Protein AF-A0A831K1M5-F1 (afdb_monomer_lite)

Secondary structure (DSSP, 8-state):
---HHHHHHHH-THHHHHHHHHHHHHHHHHHHHTT-----TTSPP--SSHHHHHHHHHHHHHHHHHHHHHHHHHHHHHHHTT-HHHHHHHHHHHHHHHHHHHHHHHHHHHHHHHHHHHGGG-GGGHHHHHHHHHHHHHHHHHHHHHHHHHHHHHHHH-TTS-HHHHHHHHHHHHHHHHHHHHHHS-HHHHHHHHHHHHHHHHHHHHTSHHHHHHHHT-

Radius of gyration: 20.81 Å; chains: 1; bounding box: 54×46×58 Å

Foldseek 3Di:
DPPPVVVCVVVPVCPLVVLLQVLLVVLLVLLVVLVLQPQVPPADDQDPDPVSNLVSLQVLLCVVVVVVLVVLVVLLVCVVVVVVVVVVVVCLVVQLVVQLVLQLSSLLSVLSVVCVPPCVPDVPCPPVVCVVSVCCNRVVSNVVSNVLSVVLSCQCPPPPHDPVSNSVSVSNSSSSVSNSCSSHDDDSNVVVNVVSVVVSVVCCCPPRSVVVVVVVVD

Structure (mmCIF, N/CA/C/O backbone):
data_AF-A0A831K1M5-F1
#
_entry.id   AF-A0A831K1M5-F1
#
loop_
_atom_site.group_PDB
_atom_site.id
_atom_site.type_symbol
_atom_site.label_atom_id
_atom_site.label_alt_id
_atom_site.label_comp_id
_atom_site.label_asym_id
_atom_site.label_entity_id
_atom_site.label_seq_id
_atom_site.pdbx_PDB_ins_code
_atom_site.Cartn_x
_atom_site.Cartn_y
_atom_site.Cartn_z
_atom_site.occupancy
_atom_site.B_iso_or_equiv
_atom_site.auth_seq_id
_atom_site.auth_comp_id
_atom_site.auth_asym_id
_atom_site.auth_atom_id
_atom_site.pdbx_PDB_model_num
ATOM 1 N N . MET A 1 1 ? -29.062 17.031 -7.871 1.00 46.19 1 MET A N 1
ATOM 2 C CA . MET A 1 1 ? -29.151 15.929 -8.852 1.00 46.19 1 MET A CA 1
ATOM 3 C C . MET A 1 1 ? -27.971 15.001 -8.598 1.00 46.19 1 MET A C 1
ATOM 5 O O . MET A 1 1 ? -26.858 15.313 -9.002 1.00 46.19 1 MET A O 1
ATOM 9 N N . GLU A 1 2 ? -28.165 13.944 -7.808 1.00 45.12 2 GLU A N 1
ATOM 10 C CA . GLU A 1 2 ? -27.115 12.942 -7.585 1.00 45.12 2 GLU A CA 1
ATOM 11 C C . GLU A 1 2 ? -26.792 12.262 -8.919 1.00 45.12 2 GLU A C 1
ATOM 13 O O . GLU A 1 2 ? -27.686 11.753 -9.594 1.00 45.12 2 GLU A O 1
ATOM 18 N N . SER A 1 3 ? -25.528 12.310 -9.349 1.00 67.81 3 SER A N 1
ATOM 19 C CA . SER A 1 3 ? -25.118 11.663 -10.597 1.00 67.81 3 SER A CA 1
ATOM 20 C C . SER A 1 3 ? -25.400 10.162 -10.502 1.00 67.81 3 SER A C 1
ATOM 22 O O . SER A 1 3 ? -25.110 9.569 -9.469 1.00 67.81 3 SER A O 1
ATOM 24 N N . LEU A 1 4 ? -25.868 9.519 -11.573 1.00 54.31 4 LEU A N 1
ATOM 25 C CA . LEU A 1 4 ? -26.075 8.058 -11.634 1.00 54.31 4 LEU A CA 1
ATOM 26 C C . LEU A 1 4 ? -24.857 7.248 -11.134 1.00 54.31 4 LEU A C 1
ATOM 28 O O . LEU A 1 4 ? -24.996 6.147 -10.608 1.00 54.31 4 LEU A O 1
ATOM 32 N N . LEU A 1 5 ? -23.664 7.843 -11.220 1.00 49.84 5 LEU A N 1
ATOM 33 C CA . LEU A 1 5 ? -22.411 7.295 -10.717 1.00 49.84 5 LEU A CA 1
ATOM 34 C C . LEU A 1 5 ? -22.298 7.276 -9.177 1.00 49.84 5 LEU A C 1
ATOM 36 O O . LEU A 1 5 ? -21.641 6.393 -8.642 1.00 49.84 5 LEU A O 1
ATOM 40 N N . SER A 1 6 ? -22.928 8.205 -8.445 1.00 54.78 6 SER A N 1
ATOM 41 C CA . SER A 1 6 ? -22.927 8.197 -6.970 1.00 54.78 6 SER A CA 1
ATOM 42 C C . SER A 1 6 ? -23.856 7.125 -6.409 1.00 54.78 6 SER A C 1
ATOM 44 O O . SER A 1 6 ? -23.457 6.438 -5.476 1.00 54.78 6 SER A O 1
ATOM 46 N N . ARG A 1 7 ? -25.021 6.904 -7.034 1.00 49.31 7 ARG A N 1
ATOM 47 C CA . ARG A 1 7 ? -25.906 5.769 -6.716 1.00 49.31 7 ARG A CA 1
ATOM 48 C C . ARG A 1 7 ? -25.232 4.424 -6.977 1.00 49.31 7 ARG A C 1
ATOM 50 O O . ARG A 1 7 ? -25.291 3.540 -6.130 1.00 49.31 7 ARG A O 1
ATOM 57 N N . ALA A 1 8 ? -24.501 4.294 -8.088 1.00 48.81 8 ALA A N 1
ATOM 58 C CA . ALA A 1 8 ? -23.740 3.081 -8.385 1.00 48.81 8 ALA A CA 1
ATOM 59 C C . ALA A 1 8 ? -22.668 2.768 -7.322 1.00 48.81 8 ALA A C 1
ATOM 61 O O . ALA A 1 8 ? -22.397 1.602 -7.068 1.00 48.81 8 ALA A O 1
ATOM 62 N N . LEU A 1 9 ? -22.084 3.780 -6.674 1.00 50.09 9 LEU A N 1
ATOM 63 C CA . LEU A 1 9 ? -21.062 3.594 -5.638 1.00 50.09 9 LEU A CA 1
ATOM 64 C C . LEU A 1 9 ? -21.632 3.232 -4.254 1.00 50.09 9 LEU A C 1
ATOM 66 O O . LEU A 1 9 ? -20.895 2.692 -3.434 1.00 50.09 9 LEU A O 1
ATOM 70 N N . THR A 1 10 ? -22.910 3.513 -3.982 1.00 55.44 10 THR A N 1
ATOM 71 C CA . THR A 1 10 ? -23.590 3.121 -2.732 1.00 55.44 10 THR A CA 1
ATOM 72 C C . THR A 1 10 ? -24.440 1.858 -2.867 1.00 55.44 10 THR A C 1
ATOM 74 O O . THR A 1 10 ? -24.591 1.143 -1.885 1.00 55.44 10 THR A O 1
ATOM 77 N N . GLU A 1 11 ? -24.953 1.546 -4.061 1.00 55.91 11 GLU A N 1
ATOM 78 C CA . GLU A 1 11 ? -25.786 0.356 -4.317 1.00 55.91 11 GLU A CA 1
ATOM 79 C C . GLU A 1 11 ? -24.999 -0.825 -4.918 1.00 55.91 11 GLU A C 1
ATOM 81 O O . GLU A 1 11 ? -25.509 -1.943 -4.965 1.00 55.91 11 GLU A O 1
ATOM 86 N N . ARG A 1 12 ? -23.747 -0.620 -5.366 1.00 62.88 12 ARG A N 1
ATOM 87 C CA . ARG A 1 12 ? -22.887 -1.686 -5.919 1.00 62.88 12 ARG A CA 1
ATOM 88 C C . ARG A 1 12 ? -21.558 -1.767 -5.158 1.00 62.88 12 ARG A C 1
ATOM 90 O O . ARG A 1 12 ? -20.566 -1.192 -5.614 1.00 62.88 12 ARG A O 1
ATOM 97 N N . PRO A 1 13 ? -21.490 -2.515 -4.039 1.00 64.94 13 PRO A N 1
ATOM 98 C CA . PRO A 1 13 ? -20.275 -2.612 -3.219 1.00 64.94 13 PRO A CA 1
ATOM 99 C C . PRO A 1 13 ? -19.071 -3.182 -3.988 1.00 64.94 13 PRO A C 1
ATOM 101 O O . PRO A 1 13 ? -17.926 -2.939 -3.620 1.00 64.94 13 PRO A O 1
ATOM 104 N N . TYR A 1 14 ? -19.319 -3.890 -5.093 1.00 78.31 14 TYR A N 1
ATOM 105 C CA . TYR A 1 14 ? -18.286 -4.525 -5.908 1.00 78.31 14 TYR A CA 1
ATOM 106 C C . TYR A 1 14 ? -17.642 -3.604 -6.950 1.00 78.31 14 TYR A C 1
ATOM 108 O O . TYR A 1 14 ? -16.510 -3.853 -7.357 1.00 78.31 14 TYR A O 1
ATOM 116 N N . ALA A 1 15 ? -18.315 -2.534 -7.391 1.00 79.94 15 ALA A N 1
ATOM 117 C CA . ALA A 1 15 ? -17.763 -1.651 -8.424 1.00 79.94 15 ALA A CA 1
ATOM 118 C C . ALA A 1 15 ? -16.429 -0.994 -7.998 1.00 79.94 15 ALA A C 1
ATOM 120 O O . ALA A 1 15 ? -15.479 -1.055 -8.779 1.00 79.94 15 ALA A O 1
ATOM 121 N N . PRO A 1 16 ? -16.287 -0.459 -6.766 1.00 82.88 16 PRO A N 1
ATOM 122 C CA . PRO A 1 16 ? -15.001 0.014 -6.252 1.00 82.88 16 PRO A CA 1
ATOM 123 C C . PRO A 1 16 ? -13.892 -1.037 -6.299 1.00 82.88 16 PRO A C 1
ATOM 125 O O . PRO A 1 16 ? -12.758 -0.720 -6.653 1.00 82.88 16 PRO A O 1
ATOM 128 N N . ILE A 1 17 ? -14.221 -2.288 -5.967 1.00 86.06 17 ILE A N 1
ATOM 129 C CA . ILE A 1 17 ? -13.270 -3.401 -5.929 1.00 86.06 17 ILE A CA 1
ATOM 130 C C . ILE A 1 17 ? -12.757 -3.684 -7.342 1.00 86.06 17 ILE A C 1
ATOM 132 O O . ILE A 1 17 ? -11.550 -3.675 -7.565 1.00 86.06 17 ILE A O 1
ATOM 136 N N . PHE A 1 18 ? -13.659 -3.847 -8.314 1.00 87.75 18 PHE A N 1
ATOM 137 C CA . PHE A 1 18 ? -13.273 -4.102 -9.704 1.00 87.75 18 PHE A CA 1
ATOM 138 C C . PHE A 1 18 ? -12.461 -2.957 -10.309 1.00 87.75 18 PHE A C 1
ATOM 140 O O . PHE A 1 18 ? -11.481 -3.212 -11.000 1.00 87.75 18 PHE A O 1
ATOM 147 N N . ILE A 1 19 ? -12.824 -1.705 -10.015 1.00 85.69 19 ILE A N 1
ATOM 148 C CA . ILE A 1 19 ? -12.062 -0.529 -10.458 1.00 85.69 19 ILE A CA 1
ATOM 149 C C . ILE A 1 19 ? -10.646 -0.559 -9.869 1.00 85.69 19 ILE A C 1
ATOM 151 O O . ILE A 1 19 ? -9.672 -0.360 -10.590 1.00 85.69 19 ILE A O 1
ATOM 155 N N . THR A 1 20 ? -10.526 -0.847 -8.574 1.00 90.75 20 THR A N 1
ATOM 156 C CA . THR A 1 20 ? -9.236 -0.919 -7.872 1.00 90.75 20 THR A CA 1
ATOM 157 C C . THR A 1 20 ? -8.349 -2.024 -8.451 1.00 90.75 20 THR A C 1
ATOM 159 O O . THR A 1 20 ? -7.183 -1.774 -8.752 1.00 90.75 20 THR A O 1
ATOM 162 N N . ILE A 1 21 ? -8.908 -3.219 -8.678 1.00 91.38 21 ILE A N 1
ATOM 163 C CA . ILE A 1 21 ? -8.208 -4.352 -9.304 1.00 91.38 21 ILE A CA 1
ATOM 164 C C . ILE A 1 21 ? -7.772 -3.999 -10.727 1.00 91.38 21 ILE A C 1
ATOM 166 O O . ILE A 1 21 ? -6.626 -4.241 -11.094 1.00 91.38 21 ILE A O 1
ATOM 170 N N . PHE A 1 22 ? -8.654 -3.388 -11.519 1.00 89.25 22 PHE A N 1
ATOM 171 C CA . PHE A 1 22 ? -8.339 -2.967 -12.881 1.00 89.25 22 PHE A CA 1
ATOM 172 C C . PHE A 1 22 ? -7.149 -1.997 -12.917 1.00 89.25 22 PHE A C 1
ATOM 174 O O . PHE A 1 22 ? -6.208 -2.213 -13.679 1.00 89.25 22 PHE A O 1
ATOM 181 N N . PHE A 1 23 ? -7.134 -0.977 -12.052 1.00 86.56 23 PHE A N 1
ATOM 182 C CA . PHE A 1 23 ? -5.993 -0.062 -11.944 1.00 86.56 23 PHE A CA 1
ATOM 183 C C . PHE A 1 23 ? -4.715 -0.764 -11.478 1.00 86.56 23 PHE A C 1
ATOM 185 O O . PHE A 1 23 ? -3.653 -0.502 -12.041 1.00 86.56 23 PHE A O 1
ATOM 192 N N . ALA A 1 24 ? -4.804 -1.674 -10.505 1.00 91.56 24 ALA A N 1
ATOM 193 C CA . ALA A 1 24 ? -3.651 -2.442 -10.039 1.00 91.56 24 ALA A CA 1
ATOM 194 C C . ALA A 1 24 ? -3.029 -3.282 -11.166 1.00 91.56 24 ALA A C 1
ATOM 196 O O . ALA A 1 24 ? -1.809 -3.287 -11.323 1.00 91.56 24 ALA A O 1
ATOM 197 N N . ILE A 1 25 ? -3.860 -3.923 -11.997 1.00 91.31 25 ILE A N 1
ATOM 198 C CA . ILE A 1 25 ? -3.412 -4.685 -13.170 1.00 91.31 25 ILE A CA 1
ATOM 199 C C . ILE A 1 25 ? -2.722 -3.767 -14.182 1.00 91.31 25 ILE A C 1
ATOM 201 O O . ILE A 1 25 ? -1.632 -4.092 -14.643 1.00 91.31 25 ILE A O 1
ATOM 205 N N . LEU A 1 26 ? -3.309 -2.609 -14.508 1.00 88.00 26 LEU A N 1
ATOM 206 C CA . LEU A 1 26 ? -2.697 -1.665 -15.452 1.00 88.00 26 LEU A CA 1
ATOM 207 C C . LEU A 1 26 ? -1.326 -1.173 -14.975 1.00 88.00 26 LEU A C 1
ATOM 209 O O . LEU A 1 26 ? -0.380 -1.144 -15.759 1.00 88.00 26 LEU A O 1
ATOM 213 N N . VAL A 1 27 ? -1.211 -0.816 -13.694 1.0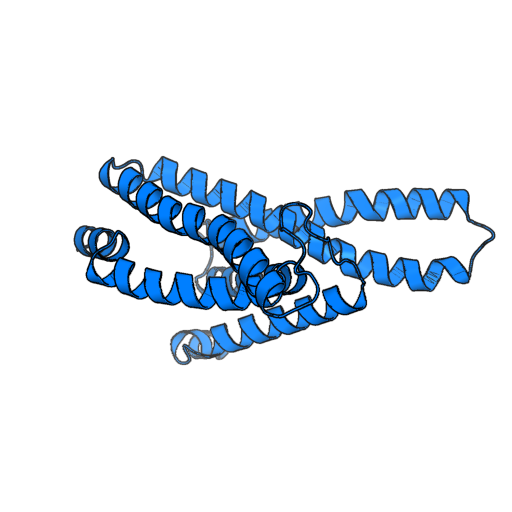0 86.62 27 VAL A N 1
ATOM 214 C CA . VAL A 1 27 ? 0.060 -0.390 -13.088 1.00 86.62 27 VAL A CA 1
ATOM 215 C C . VAL A 1 27 ? 1.075 -1.533 -13.097 1.00 86.62 27 VAL A C 1
ATOM 217 O O . VAL A 1 27 ? 2.231 -1.312 -13.445 1.00 86.62 27 VAL A O 1
ATOM 220 N N . SER A 1 28 ? 0.647 -2.756 -12.774 1.00 87.12 28 SER A N 1
ATOM 221 C CA . SER A 1 28 ? 1.516 -3.936 -12.778 1.00 87.12 28 SER A CA 1
ATOM 222 C C . SER A 1 28 ? 2.043 -4.264 -14.178 1.00 87.12 28 SER A C 1
ATOM 224 O O . SER A 1 28 ? 3.243 -4.476 -14.343 1.00 87.12 28 SER A O 1
ATOM 226 N N . ILE A 1 29 ? 1.187 -4.210 -15.204 1.00 87.25 29 ILE A N 1
ATOM 227 C CA . ILE A 1 29 ? 1.591 -4.388 -16.607 1.00 87.25 29 ILE A CA 1
ATOM 228 C C . ILE A 1 29 ? 2.582 -3.297 -17.022 1.00 87.25 29 ILE A C 1
ATOM 230 O O . ILE A 1 29 ? 3.609 -3.601 -17.625 1.00 87.25 29 ILE A O 1
ATOM 234 N N . ALA A 1 30 ? 2.303 -2.034 -16.686 1.00 83.62 30 ALA A N 1
ATOM 235 C CA . ALA A 1 30 ? 3.194 -0.924 -17.009 1.00 83.62 30 ALA A CA 1
ATOM 236 C C . ALA A 1 30 ? 4.578 -1.100 -16.361 1.00 83.62 30 ALA A C 1
ATOM 238 O O . ALA A 1 30 ? 5.583 -0.950 -17.053 1.00 83.62 30 ALA A O 1
ATOM 239 N N . GLY A 1 31 ? 4.623 -1.490 -15.081 1.00 81.69 31 GLY A N 1
ATOM 240 C CA . GLY A 1 31 ? 5.865 -1.762 -14.352 1.00 81.69 31 GLY A CA 1
ATOM 241 C C . GLY A 1 31 ? 6.644 -2.967 -14.888 1.00 81.69 31 GLY A C 1
ATOM 242 O O . GLY A 1 31 ? 7.872 -2.938 -14.939 1.00 81.69 31 GLY A O 1
ATOM 243 N N . ALA A 1 32 ? 5.948 -4.013 -15.341 1.00 80.75 32 ALA A N 1
ATOM 244 C CA . ALA A 1 32 ? 6.585 -5.170 -15.967 1.00 80.75 32 ALA A CA 1
ATOM 245 C C . ALA A 1 32 ? 7.240 -4.809 -17.314 1.00 80.75 32 ALA A C 1
ATOM 247 O O . ALA A 1 32 ? 8.346 -5.263 -17.602 1.00 80.75 32 ALA A O 1
ATOM 248 N N . ILE A 1 33 ? 6.584 -3.969 -18.126 1.00 80.88 33 ILE A N 1
ATOM 249 C CA . ILE A 1 33 ? 7.088 -3.542 -19.445 1.00 80.88 33 ILE A CA 1
ATOM 250 C C . ILE A 1 33 ? 8.268 -2.575 -19.317 1.00 80.88 33 ILE A C 1
ATOM 252 O O . ILE A 1 33 ? 9.175 -2.600 -20.148 1.00 80.88 33 ILE A O 1
ATOM 256 N N . SER A 1 34 ? 8.277 -1.708 -18.305 1.00 72.81 34 SER A N 1
ATOM 257 C CA . SER A 1 34 ? 9.358 -0.737 -18.119 1.00 72.81 34 SER A CA 1
ATOM 258 C C . SER A 1 34 ? 10.654 -1.354 -17.604 1.00 72.81 34 SER A C 1
ATOM 260 O O . SER A 1 34 ? 11.641 -0.638 -17.501 1.00 72.81 34 SER A O 1
ATOM 262 N N . HIS A 1 35 ? 10.689 -2.646 -17.250 1.00 65.56 35 HIS A N 1
ATOM 263 C CA . HIS A 1 35 ? 11.842 -3.281 -16.593 1.00 65.56 35 HIS A CA 1
ATOM 264 C C . HIS A 1 35 ? 12.351 -2.516 -15.355 1.00 65.56 35 HIS A C 1
ATOM 266 O O . HIS A 1 35 ? 13.433 -2.804 -14.842 1.00 65.56 35 HIS A O 1
ATOM 272 N N . THR A 1 36 ? 11.554 -1.584 -14.825 1.00 62.81 36 THR A N 1
ATOM 273 C CA . THR A 1 36 ? 11.765 -0.907 -13.548 1.00 62.81 36 THR A CA 1
ATOM 274 C C . THR A 1 36 ? 11.326 -1.867 -12.453 1.00 62.81 36 THR A C 1
ATOM 276 O O . THR A 1 36 ? 10.406 -1.583 -11.693 1.00 62.81 36 THR A O 1
ATOM 279 N N . LEU A 1 37 ? 11.921 -3.057 -12.432 1.00 57.62 37 LEU A N 1
ATOM 280 C CA . LEU A 1 37 ? 11.819 -3.986 -11.325 1.00 57.62 37 LEU A CA 1
ATOM 281 C C . LEU A 1 37 ? 12.889 -3.530 -10.339 1.00 57.62 37 LEU A C 1
ATOM 283 O O . LEU A 1 37 ? 14.062 -3.866 -10.531 1.00 57.62 37 LEU A O 1
ATOM 287 N N . PRO A 1 38 ? 12.556 -2.741 -9.302 1.00 53.56 38 PRO A N 1
ATOM 288 C CA . PRO A 1 38 ? 13.452 -2.658 -8.179 1.00 53.56 38 PRO A CA 1
ATOM 289 C C . PRO A 1 38 ? 13.499 -4.088 -7.656 1.00 53.56 38 PRO A C 1
ATOM 291 O O . PRO A 1 38 ? 12.526 -4.596 -7.102 1.00 53.56 38 PRO A O 1
ATOM 294 N N . GLN A 1 39 ? 14.621 -4.773 -7.865 1.00 54.72 39 GLN A N 1
ATOM 295 C CA . GLN A 1 39 ? 14.946 -5.868 -6.975 1.00 54.72 39 GLN A CA 1
ATOM 296 C C . GLN A 1 39 ? 15.048 -5.208 -5.611 1.00 54.72 39 GLN A C 1
ATOM 298 O O . GLN A 1 39 ? 16.030 -4.527 -5.313 1.00 54.72 39 GLN A O 1
ATOM 303 N N . ALA A 1 40 ? 13.963 -5.274 -4.842 1.00 58.03 40 ALA A N 1
ATOM 304 C CA . ALA A 1 40 ? 13.940 -4.720 -3.512 1.00 58.03 40 ALA A CA 1
ATOM 305 C C . ALA A 1 40 ? 14.994 -5.500 -2.734 1.00 58.03 40 ALA A C 1
ATOM 307 O O . ALA A 1 40 ? 14.766 -6.636 -2.335 1.00 58.03 40 ALA A O 1
ATOM 308 N N . GLN A 1 41 ? 16.163 -4.879 -2.553 1.00 62.22 41 GLN A N 1
ATOM 309 C CA . GLN A 1 41 ? 17.332 -5.461 -1.883 1.00 62.22 41 GLN A CA 1
ATOM 310 C C . GLN A 1 41 ? 17.024 -5.902 -0.444 1.00 62.22 41 GLN A C 1
ATOM 312 O O . GLN A 1 41 ? 17.820 -6.587 0.185 1.00 62.22 41 GLN A O 1
ATOM 317 N N . VAL A 1 42 ? 15.866 -5.488 0.075 1.00 69.88 42 VAL A N 1
ATOM 318 C CA . VAL A 1 42 ? 15.314 -5.880 1.369 1.00 69.88 42 VAL A CA 1
ATOM 319 C C . VAL A 1 42 ? 14.814 -7.332 1.367 1.00 69.88 42 VAL A C 1
ATOM 321 O O . VAL A 1 42 ? 14.804 -7.962 2.422 1.00 69.88 42 VAL A O 1
ATOM 324 N N . PHE A 1 43 ? 14.410 -7.880 0.217 1.00 81.25 43 PHE A N 1
ATOM 325 C CA . PHE A 1 43 ? 13.930 -9.255 0.113 1.00 81.25 43 PHE A CA 1
ATOM 326 C C . PHE A 1 43 ? 15.057 -10.216 -0.241 1.00 81.25 43 PHE A C 1
ATOM 328 O O . PHE A 1 43 ? 15.871 -9.969 -1.131 1.00 81.25 43 PHE A O 1
ATOM 335 N N . THR A 1 44 ? 15.052 -11.362 0.432 1.00 84.56 44 THR A N 1
ATOM 336 C CA . THR A 1 44 ? 15.894 -12.493 0.056 1.00 84.56 44 THR A CA 1
ATOM 337 C C . THR A 1 44 ? 15.442 -12.984 -1.323 1.00 84.56 44 THR A C 1
ATOM 339 O O . THR A 1 44 ? 14.248 -13.261 -1.484 1.00 84.56 44 THR A O 1
ATOM 342 N N . PRO A 1 45 ? 16.344 -13.094 -2.317 1.00 84.44 45 PRO A N 1
ATOM 343 C CA . PRO A 1 45 ? 15.988 -13.594 -3.639 1.00 84.44 45 PRO A CA 1
ATOM 344 C C . PRO A 1 45 ? 15.386 -15.001 -3.564 1.00 84.44 45 PRO A C 1
ATOM 346 O O . PRO A 1 45 ? 15.933 -15.886 -2.904 1.00 84.44 45 PRO A O 1
ATOM 349 N N . GLU A 1 46 ? 14.270 -15.222 -4.259 1.00 85.44 46 GLU A N 1
ATOM 350 C CA . GLU A 1 46 ? 13.678 -16.553 -4.411 1.00 85.44 46 GLU A CA 1
ATOM 351 C C . GLU A 1 46 ? 14.533 -17.344 -5.418 1.00 85.44 46 GLU A C 1
ATOM 353 O O . GLU A 1 46 ? 14.454 -17.117 -6.622 1.00 85.44 46 GLU A O 1
ATOM 358 N N . GLY A 1 47 ? 15.422 -18.205 -4.909 1.00 78.25 47 GLY A N 1
ATOM 359 C CA . GLY A 1 47 ? 16.365 -18.989 -5.717 1.00 78.25 47 GLY A CA 1
ATOM 360 C C . GLY A 1 47 ? 15.715 -20.095 -6.560 1.00 78.25 47 GLY A C 1
ATOM 361 O O . GLY A 1 47 ? 14.494 -20.200 -6.671 1.00 78.25 47 GLY A O 1
ATOM 362 N N . GLU A 1 48 ? 16.534 -20.961 -7.156 1.00 76.62 48 GLU A N 1
ATOM 363 C CA . GLU A 1 48 ? 16.038 -22.115 -7.913 1.00 76.62 48 GLU A CA 1
ATOM 364 C C . GLU A 1 48 ? 15.676 -23.288 -6.986 1.00 76.62 48 GLU A C 1
ATOM 366 O O . GLU A 1 48 ? 16.429 -23.648 -6.081 1.00 76.62 48 GLU A O 1
ATOM 371 N N . GLY A 1 49 ? 14.513 -23.900 -7.227 1.00 84.81 49 GLY A N 1
ATOM 372 C CA . GLY A 1 49 ? 14.008 -25.051 -6.474 1.00 84.81 49 GLY A CA 1
ATOM 373 C C . GLY A 1 49 ? 12.930 -24.696 -5.444 1.00 84.81 49 GLY A C 1
ATOM 374 O O . GLY A 1 49 ? 13.030 -23.716 -4.711 1.00 84.81 49 GLY A O 1
ATOM 375 N N . VAL A 1 50 ? 11.892 -25.536 -5.362 1.00 83.81 50 VAL A N 1
ATOM 376 C CA . VAL A 1 50 ? 10.678 -25.276 -4.561 1.00 83.81 50 VAL A CA 1
ATOM 377 C C . VAL A 1 50 ? 10.986 -25.041 -3.078 1.00 83.81 50 VAL A C 1
ATOM 379 O O . VAL A 1 50 ? 10.403 -24.156 -2.458 1.00 83.81 50 VAL A O 1
ATOM 382 N N . SER A 1 51 ? 11.921 -25.799 -2.498 1.00 84.81 51 SER A N 1
ATOM 383 C CA . SER A 1 51 ? 12.292 -25.660 -1.083 1.00 84.81 51 SER A CA 1
ATOM 384 C C . SER A 1 51 ? 13.001 -24.335 -0.787 1.00 84.81 51 SER A C 1
ATOM 386 O O . SER A 1 51 ? 12.672 -23.674 0.197 1.00 84.81 51 SER A O 1
ATOM 388 N N . ALA A 1 52 ? 13.935 -23.924 -1.648 1.00 85.50 52 ALA A N 1
ATOM 389 C CA . ALA A 1 52 ? 14.645 -22.654 -1.521 1.00 85.50 52 ALA A CA 1
ATOM 390 C C . ALA A 1 52 ? 13.691 -21.463 -1.698 1.00 85.50 52 ALA A C 1
ATOM 392 O O . ALA A 1 52 ? 13.742 -20.504 -0.927 1.00 85.50 52 ALA A O 1
ATOM 393 N N . GLN A 1 53 ? 12.768 -21.564 -2.658 1.00 86.62 53 GLN A N 1
ATOM 394 C CA . GLN A 1 53 ? 11.740 -20.557 -2.919 1.00 86.62 53 GLN A CA 1
ATOM 395 C C . GLN A 1 53 ? 10.765 -20.395 -1.752 1.00 86.62 53 GLN A C 1
ATOM 397 O O . GLN A 1 53 ? 10.519 -19.276 -1.310 1.00 86.62 53 GLN A O 1
ATOM 402 N N . ALA A 1 54 ? 10.253 -21.502 -1.208 1.00 86.56 54 ALA A N 1
ATOM 403 C CA . ALA A 1 54 ? 9.338 -21.466 -0.071 1.00 86.56 54 ALA A CA 1
ATOM 404 C C . ALA A 1 54 ? 10.010 -20.892 1.187 1.00 86.56 54 ALA A C 1
ATOM 406 O O . ALA A 1 54 ? 9.386 -20.131 1.926 1.00 86.56 54 ALA A O 1
ATOM 407 N N . HIS A 1 55 ? 11.286 -21.216 1.423 1.00 89.50 55 HIS A N 1
ATOM 408 C CA . HIS A 1 55 ? 12.033 -20.685 2.562 1.00 89.50 55 HIS A CA 1
ATOM 409 C C . HIS A 1 55 ? 12.279 -19.175 2.440 1.00 89.50 55 HIS A C 1
ATOM 411 O O . HIS A 1 55 ? 11.970 -18.428 3.370 1.00 89.50 55 HIS A O 1
ATOM 417 N N . ALA A 1 56 ? 12.777 -18.711 1.287 1.00 90.50 56 ALA A N 1
ATOM 418 C CA . ALA A 1 56 ? 12.976 -17.285 1.027 1.00 90.50 56 ALA A CA 1
ATOM 419 C C . ALA A 1 56 ? 11.646 -16.513 1.088 1.00 90.50 56 ALA A C 1
ATOM 421 O O . ALA A 1 56 ? 11.555 -15.485 1.761 1.00 90.50 56 ALA A O 1
ATOM 422 N N . GLY A 1 57 ? 10.595 -17.061 0.470 1.00 90.69 57 GLY A N 1
ATOM 423 C CA . GLY A 1 57 ? 9.249 -16.496 0.499 1.00 90.69 57 GLY A CA 1
ATOM 424 C C . GLY A 1 57 ? 8.692 -16.367 1.917 1.00 90.69 57 GLY A C 1
ATOM 425 O O . GLY A 1 57 ? 8.110 -15.337 2.251 1.00 90.69 57 GLY A O 1
ATOM 426 N N . LEU A 1 58 ? 8.916 -17.364 2.781 1.00 93.81 58 LEU A N 1
ATOM 427 C CA . LEU A 1 58 ? 8.489 -17.315 4.181 1.00 93.81 58 LEU A CA 1
ATOM 428 C C . LEU A 1 58 ? 9.203 -16.205 4.955 1.00 93.81 58 LEU A C 1
ATOM 430 O O . LEU A 1 58 ? 8.543 -15.430 5.644 1.00 93.81 58 LEU A O 1
ATOM 434 N N . LEU A 1 59 ? 10.529 -16.101 4.839 1.00 92.12 59 LEU A N 1
ATOM 435 C CA . LEU A 1 59 ? 11.295 -15.057 5.528 1.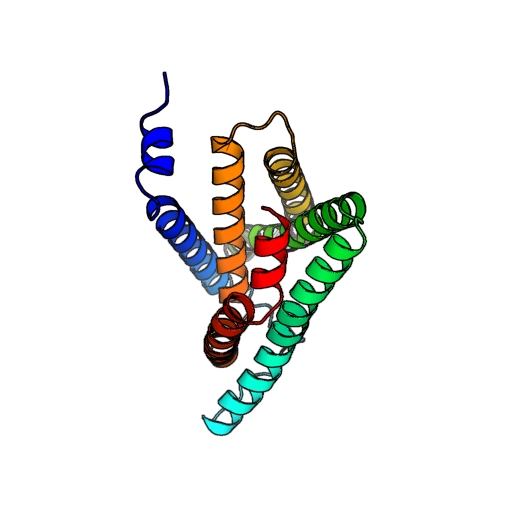00 92.12 59 LEU A CA 1
ATOM 436 C C . LEU A 1 59 ? 10.850 -13.657 5.090 1.00 92.12 59 LEU A C 1
ATOM 438 O O . LEU A 1 59 ? 10.572 -12.805 5.935 1.00 92.12 59 LEU A O 1
ATOM 442 N N . ASN A 1 60 ? 10.699 -13.445 3.782 1.00 93.00 60 ASN A N 1
ATOM 443 C CA . ASN A 1 60 ? 10.204 -12.188 3.224 1.00 93.00 60 ASN A CA 1
ATOM 444 C C . ASN A 1 60 ? 8.780 -11.872 3.703 1.00 93.00 60 ASN A C 1
ATOM 446 O O . ASN A 1 60 ? 8.483 -10.736 4.075 1.00 93.00 60 ASN A O 1
ATOM 450 N N . ALA A 1 61 ? 7.900 -12.876 3.740 1.00 94.00 61 ALA A N 1
ATOM 451 C CA . ALA A 1 61 ? 6.532 -12.706 4.210 1.00 94.00 61 ALA A CA 1
ATOM 452 C C . ALA A 1 61 ? 6.482 -12.312 5.690 1.00 94.00 61 ALA A C 1
ATOM 454 O O . ALA A 1 61 ? 5.725 -11.417 6.058 1.00 94.00 61 ALA A O 1
ATOM 455 N N . LEU A 1 62 ? 7.316 -12.916 6.540 1.00 93.88 62 LEU A N 1
ATOM 456 C CA . LEU A 1 62 ? 7.385 -12.572 7.962 1.00 93.88 62 LEU A CA 1
ATOM 457 C C . LEU A 1 62 ? 7.840 -11.125 8.190 1.00 93.88 62 LEU A C 1
ATOM 459 O O . LEU A 1 62 ? 7.281 -10.454 9.060 1.00 93.88 62 LEU A O 1
ATOM 463 N N . ILE A 1 63 ? 8.779 -10.619 7.379 1.00 91.81 63 ILE A N 1
ATOM 464 C CA . ILE A 1 63 ? 9.217 -9.210 7.418 1.00 91.81 63 ILE A CA 1
ATOM 465 C C . ILE A 1 63 ? 8.043 -8.253 7.162 1.00 91.81 63 ILE A C 1
ATOM 467 O O . ILE A 1 63 ? 8.017 -7.162 7.724 1.00 91.81 63 ILE A O 1
ATOM 471 N N . LEU A 1 64 ? 7.055 -8.650 6.358 1.00 91.56 64 LEU A N 1
ATOM 472 C CA . LEU A 1 64 ? 5.878 -7.829 6.055 1.00 91.56 64 LEU A CA 1
ATOM 473 C C . LEU A 1 64 ? 4.748 -8.024 7.074 1.00 91.56 64 LEU A C 1
ATOM 475 O O . LEU A 1 64 ? 4.145 -7.057 7.540 1.00 91.56 64 LEU A O 1
ATOM 479 N N . VAL A 1 65 ? 4.463 -9.274 7.438 1.00 94.81 65 VAL A N 1
ATOM 480 C CA . VAL A 1 65 ? 3.305 -9.635 8.266 1.00 94.81 65 VAL A CA 1
ATOM 481 C C . VAL A 1 65 ? 3.515 -9.263 9.730 1.00 94.81 65 VAL A C 1
ATOM 483 O O . VAL A 1 65 ? 2.589 -8.747 10.352 1.00 94.81 65 VAL A O 1
ATOM 486 N N . ILE A 1 66 ? 4.710 -9.476 10.296 1.00 94.44 66 ILE A N 1
ATOM 487 C CA . ILE A 1 66 ? 4.961 -9.195 11.720 1.00 94.44 66 ILE A CA 1
ATOM 488 C C . ILE A 1 66 ? 4.765 -7.700 12.033 1.00 94.44 66 ILE A C 1
ATOM 490 O O . ILE A 1 66 ? 4.014 -7.398 12.966 1.00 94.44 66 ILE A O 1
ATOM 494 N N . PRO A 1 67 ? 5.345 -6.745 11.275 1.00 93.12 67 PRO A N 1
ATOM 495 C CA . PRO A 1 67 ? 5.089 -5.326 11.503 1.00 93.12 67 PRO A CA 1
ATOM 496 C C . PRO A 1 67 ? 3.637 -4.926 11.245 1.00 93.12 67 PRO A C 1
ATOM 498 O O . PRO A 1 67 ? 3.119 -4.081 11.970 1.00 93.12 67 PRO A O 1
ATOM 501 N N . ALA A 1 68 ? 2.959 -5.529 10.261 1.00 91.44 68 ALA A N 1
ATOM 502 C CA . ALA A 1 68 ? 1.546 -5.252 9.999 1.00 91.44 68 ALA A CA 1
ATOM 503 C C . ALA A 1 68 ? 0.657 -5.684 11.180 1.00 91.44 68 ALA A C 1
ATOM 505 O O . ALA A 1 68 ? -0.131 -4.887 11.698 1.00 91.44 68 ALA A O 1
ATOM 506 N N . ALA A 1 69 ? 0.847 -6.913 11.668 1.00 92.81 69 ALA A N 1
ATOM 507 C CA . ALA A 1 69 ? 0.158 -7.436 12.843 1.00 92.81 69 ALA A CA 1
ATOM 508 C C . ALA A 1 69 ? 0.481 -6.601 14.092 1.00 92.81 69 ALA A C 1
ATOM 510 O O . ALA A 1 69 ? -0.431 -6.160 14.790 1.00 92.81 69 ALA A O 1
ATOM 511 N N . GLY A 1 70 ? 1.760 -6.303 14.342 1.00 94.38 70 GLY A N 1
ATOM 512 C CA . GLY A 1 70 ? 2.200 -5.440 15.444 1.00 94.38 70 GLY A CA 1
ATOM 513 C C . GLY A 1 70 ? 1.630 -4.020 15.362 1.00 94.38 70 GLY A C 1
ATOM 514 O O . GLY A 1 70 ? 1.218 -3.455 16.375 1.00 94.38 70 GLY A O 1
ATOM 515 N N . GLY A 1 71 ? 1.521 -3.465 14.154 1.00 92.94 71 GLY A N 1
ATOM 516 C CA . GLY A 1 71 ? 0.932 -2.154 13.890 1.00 92.94 71 GLY A CA 1
ATOM 517 C C . GLY A 1 71 ? -0.512 -2.052 14.374 1.00 92.94 71 GLY A C 1
ATOM 518 O O . GLY A 1 71 ? -0.880 -1.052 14.989 1.00 92.94 71 GLY A O 1
ATOM 519 N N . SER A 1 72 ? -1.315 -3.102 14.197 1.00 92.06 72 SER A N 1
ATOM 520 C CA . SER A 1 72 ? -2.695 -3.120 14.701 1.00 92.06 72 SER A CA 1
ATOM 521 C C . SER A 1 72 ? -2.771 -3.053 16.238 1.00 92.06 72 SER A C 1
ATOM 523 O O . SER A 1 72 ? -3.626 -2.353 16.786 1.00 92.06 72 SER A O 1
ATOM 525 N N . PHE A 1 73 ? -1.830 -3.686 16.949 1.00 93.75 73 PHE A N 1
ATOM 526 C CA . PHE A 1 73 ? -1.723 -3.583 18.407 1.00 93.75 73 PHE A CA 1
ATOM 527 C C . PHE A 1 73 ? -1.251 -2.196 18.851 1.00 93.75 73 PHE A C 1
ATOM 529 O O . PHE A 1 73 ? -1.746 -1.679 19.852 1.00 93.75 73 PHE A O 1
ATOM 536 N N . ILE A 1 74 ? -0.345 -1.557 18.102 1.00 93.81 74 ILE A N 1
ATOM 537 C CA . ILE A 1 74 ? 0.060 -0.162 18.348 1.00 93.81 74 ILE A CA 1
ATOM 538 C C . ILE A 1 74 ? -1.145 0.774 18.189 1.00 93.81 74 ILE A C 1
ATOM 540 O O . ILE A 1 74 ? -1.364 1.641 19.038 1.00 93.81 74 ILE A O 1
ATOM 544 N N . ILE A 1 75 ? -1.958 0.579 17.146 1.00 93.81 75 ILE A N 1
ATOM 545 C CA . ILE A 1 75 ? -3.198 1.339 16.933 1.00 93.81 75 ILE A CA 1
ATOM 546 C C . ILE A 1 75 ? -4.136 1.161 18.131 1.00 93.81 75 ILE A C 1
ATOM 548 O O . ILE A 1 75 ? -4.556 2.154 18.729 1.00 93.81 75 ILE A O 1
ATOM 552 N N . LEU A 1 76 ? -4.409 -0.084 18.535 1.00 93.19 76 LEU A N 1
ATOM 553 C CA . LEU A 1 76 ? -5.235 -0.386 19.706 1.00 93.19 76 LEU A CA 1
ATOM 554 C C . LEU A 1 76 ? -4.690 0.282 20.979 1.00 93.19 76 LEU A C 1
ATOM 556 O O . LEU A 1 76 ? -5.445 0.883 21.743 1.00 93.19 76 LEU A O 1
ATOM 560 N N . TYR A 1 77 ? -3.378 0.214 21.206 1.00 94.12 77 TYR A N 1
ATOM 561 C CA . TYR A 1 77 ? -2.729 0.841 22.355 1.00 94.12 77 TYR A CA 1
ATOM 562 C C . TYR A 1 77 ? -2.942 2.362 22.379 1.00 94.12 77 TYR A C 1
ATOM 564 O O . TYR A 1 77 ? -3.294 2.922 23.420 1.00 94.12 77 TYR A O 1
ATOM 572 N N . LEU A 1 78 ? -2.780 3.039 21.239 1.00 94.38 78 LEU A N 1
ATOM 573 C CA . LEU A 1 78 ? -2.995 4.485 21.133 1.00 94.38 78 LEU A CA 1
ATOM 574 C C . LEU A 1 78 ? -4.459 4.877 21.362 1.00 94.38 78 LEU A C 1
ATOM 576 O O . LEU A 1 78 ? -4.713 5.885 22.030 1.00 94.38 78 LEU A O 1
ATOM 580 N N . ILE A 1 79 ? -5.405 4.073 20.866 1.00 93.50 79 ILE A N 1
ATOM 581 C CA . ILE A 1 79 ? -6.844 4.254 21.113 1.00 93.50 79 ILE A CA 1
ATOM 582 C C . ILE A 1 79 ? -7.140 4.113 22.609 1.00 93.50 79 ILE A C 1
ATOM 584 O O . ILE A 1 79 ? -7.717 5.025 23.199 1.00 93.50 79 ILE A O 1
ATOM 588 N N . ARG A 1 80 ? -6.653 3.046 23.257 1.00 92.69 80 ARG A N 1
ATOM 589 C CA . ARG A 1 80 ? -6.813 2.819 24.708 1.00 92.69 80 ARG A CA 1
ATOM 590 C C . ARG A 1 80 ? -6.232 3.952 25.559 1.00 92.69 80 ARG A C 1
ATOM 592 O O . ARG A 1 80 ? -6.725 4.224 26.647 1.00 92.69 80 ARG A O 1
ATOM 599 N N . LYS A 1 81 ? -5.181 4.627 25.084 1.00 94.00 81 LYS A N 1
ATOM 600 C CA . LYS A 1 81 ? -4.583 5.796 25.755 1.00 94.00 81 LYS A CA 1
ATOM 601 C C . LYS A 1 81 ? -5.268 7.126 25.413 1.00 94.00 81 LYS A C 1
ATOM 603 O O . LYS A 1 81 ? -4.776 8.169 25.844 1.00 94.00 81 LYS A O 1
ATOM 608 N N . GLY A 1 82 ? -6.345 7.121 24.626 1.00 91.69 82 GLY A N 1
ATOM 609 C CA . GLY A 1 82 ? -7.058 8.330 24.201 1.00 91.69 82 GLY A CA 1
ATOM 610 C C . GLY A 1 82 ? -6.235 9.247 23.289 1.00 91.69 82 GLY A C 1
ATOM 611 O O . GLY A 1 82 ? -6.560 10.419 23.116 1.00 91.69 82 GLY A O 1
ATOM 612 N N . ARG A 1 83 ? -5.144 8.750 22.691 1.00 94.12 83 ARG A N 1
ATOM 613 C CA . ARG A 1 83 ? -4.201 9.540 21.879 1.00 94.12 83 ARG A CA 1
ATOM 614 C C . ARG A 1 83 ? -4.665 9.647 20.419 1.00 94.12 83 ARG A C 1
ATOM 616 O O . ARG A 1 83 ? -3.865 9.497 19.498 1.00 94.12 83 ARG A O 1
ATOM 623 N N . LEU A 1 84 ? -5.949 9.940 20.194 1.00 91.25 84 LEU A N 1
ATOM 624 C CA . LEU A 1 84 ? -6.561 9.960 18.856 1.00 91.25 84 LEU A CA 1
ATOM 625 C C . LEU A 1 84 ? -5.925 11.000 17.922 1.00 91.25 84 LEU A C 1
ATOM 627 O O . LEU A 1 84 ? -5.709 10.720 16.746 1.00 91.25 84 LEU A O 1
ATOM 631 N N . ASN A 1 85 ? -5.542 12.167 18.449 1.00 92.75 85 ASN A N 1
ATOM 632 C CA . ASN A 1 85 ? -4.861 13.201 17.661 1.00 92.75 85 ASN A CA 1
ATOM 633 C C . ASN A 1 85 ? -3.484 12.739 17.163 1.00 92.75 85 ASN A C 1
ATOM 635 O O . ASN A 1 85 ? -3.106 13.028 16.028 1.00 92.75 85 ASN A O 1
ATOM 639 N N . LEU A 1 86 ? -2.748 11.998 17.997 1.00 93.50 86 LEU A N 1
ATOM 640 C CA . LEU A 1 86 ? -1.458 11.424 17.622 1.00 93.50 86 LEU A CA 1
ATOM 641 C C . LEU A 1 86 ? -1.651 10.327 16.574 1.00 93.50 86 LEU A C 1
ATOM 643 O O . LEU A 1 86 ? -0.951 10.339 15.568 1.00 93.50 86 LEU A O 1
ATOM 647 N N . LEU A 1 87 ? -2.630 9.436 16.767 1.00 92.50 87 LEU A N 1
ATOM 648 C CA . LEU A 1 87 ? -2.973 8.398 15.792 1.00 92.50 87 LEU A CA 1
ATOM 649 C C . LEU A 1 87 ? -3.324 9.005 14.427 1.00 92.50 87 LEU A C 1
ATOM 651 O O . LEU A 1 87 ? -2.791 8.578 13.407 1.00 92.50 87 LEU A O 1
ATOM 655 N N . LEU A 1 88 ? -4.170 10.037 14.407 1.00 91.56 88 LEU A N 1
ATOM 656 C CA . LEU A 1 88 ? -4.561 10.726 13.180 1.00 91.56 88 LEU A CA 1
ATOM 657 C C . LEU A 1 88 ? -3.371 11.430 12.512 1.00 91.56 88 LEU A C 1
ATOM 659 O O . LEU A 1 88 ? -3.253 11.388 11.289 1.00 91.56 88 LEU A O 1
ATOM 663 N N . SER A 1 89 ? -2.495 12.072 13.290 1.00 92.94 89 SER A N 1
ATOM 664 C CA . SER A 1 89 ? -1.286 12.723 12.768 1.00 92.94 89 SER A CA 1
ATOM 665 C C . SER A 1 89 ? -0.320 11.707 12.154 1.00 92.94 89 SER A C 1
ATOM 667 O O . SER A 1 89 ? 0.108 11.881 11.014 1.00 92.94 89 SER A O 1
ATOM 669 N N . LEU A 1 90 ? -0.055 10.600 12.860 1.00 93.19 90 LEU A N 1
ATOM 670 C CA . LEU A 1 90 ? 0.761 9.497 12.352 1.00 93.19 90 LEU A CA 1
ATOM 671 C C . LEU A 1 90 ? 0.167 8.910 11.076 1.00 93.19 90 LEU A C 1
ATOM 673 O O . LEU A 1 90 ? 0.887 8.735 10.101 1.00 93.19 90 LEU A O 1
ATOM 677 N N . TYR A 1 91 ? -1.142 8.656 11.053 1.00 91.25 91 TYR A N 1
ATOM 678 C CA . TYR A 1 91 ? -1.809 8.118 9.874 1.00 91.25 91 TYR A CA 1
ATOM 679 C C . TYR A 1 91 ? -1.676 9.058 8.672 1.00 91.25 91 TYR A C 1
ATOM 681 O O . TYR A 1 91 ? -1.292 8.611 7.599 1.00 91.25 91 TYR A O 1
ATOM 689 N N . LYS A 1 92 ? -1.906 10.368 8.846 1.00 91.19 92 LYS A N 1
ATOM 690 C CA . LYS A 1 92 ? -1.725 11.373 7.782 1.00 91.19 92 LYS A CA 1
ATOM 691 C C . LYS A 1 92 ? -0.290 11.420 7.267 1.00 91.19 92 LYS A C 1
ATOM 693 O O . LYS A 1 92 ? -0.084 11.460 6.057 1.00 91.19 92 LYS A O 1
ATOM 698 N N . PHE A 1 93 ? 0.681 11.423 8.178 1.00 92.19 93 PHE A N 1
ATOM 699 C CA . PHE A 1 93 ? 2.098 11.473 7.837 1.00 92.19 93 PHE A CA 1
ATOM 700 C C . PHE A 1 93 ? 2.544 10.216 7.087 1.00 92.19 93 PHE A C 1
ATOM 702 O O . PHE A 1 93 ? 3.091 10.325 5.993 1.00 92.19 93 PHE A O 1
ATOM 709 N N . LEU A 1 94 ? 2.262 9.030 7.634 1.00 92.06 94 LEU A N 1
ATOM 710 C CA . LEU A 1 94 ? 2.613 7.750 7.015 1.00 92.06 94 LEU A CA 1
ATOM 711 C C . LEU A 1 94 ? 1.911 7.572 5.671 1.00 92.06 94 LEU A C 1
ATOM 713 O O . LEU A 1 94 ? 2.532 7.116 4.717 1.00 92.06 94 LEU A O 1
ATOM 717 N N . PHE A 1 95 ? 0.645 7.981 5.579 1.00 91.06 95 PHE A N 1
ATOM 718 C CA . PHE A 1 95 ? -0.107 7.972 4.332 1.00 91.06 95 PHE A CA 1
ATOM 719 C C . PHE A 1 95 ? 0.558 8.850 3.273 1.00 91.06 95 PHE A C 1
ATOM 721 O O . PHE A 1 95 ? 0.814 8.372 2.175 1.00 91.06 95 PHE A O 1
ATOM 728 N N . PHE A 1 96 ? 0.865 10.107 3.607 1.00 91.62 96 PHE A N 1
ATOM 729 C CA . PHE A 1 96 ? 1.507 11.044 2.686 1.00 91.62 96 PHE A CA 1
ATOM 730 C C . PHE A 1 96 ? 2.896 10.565 2.252 1.00 91.62 96 PHE A C 1
ATOM 732 O O . PHE A 1 96 ? 3.236 10.648 1.072 1.00 91.62 96 PHE A O 1
ATOM 739 N N . LEU A 1 97 ? 3.689 10.048 3.193 1.00 91.19 97 LEU A N 1
ATOM 740 C CA . LEU A 1 97 ? 5.016 9.508 2.916 1.00 91.19 97 LEU A CA 1
ATOM 741 C C . LEU A 1 97 ? 4.923 8.317 1.956 1.00 91.19 97 LEU A C 1
ATOM 743 O O . LEU A 1 97 ? 5.570 8.319 0.912 1.00 91.19 97 LEU A O 1
ATOM 747 N N . LEU A 1 98 ? 4.080 7.333 2.280 1.00 90.06 98 LEU A N 1
ATOM 748 C CA . LEU A 1 98 ? 3.899 6.130 1.474 1.00 90.06 98 LEU A CA 1
ATOM 749 C C . LEU A 1 98 ? 3.365 6.464 0.082 1.00 90.06 98 LEU A C 1
ATOM 751 O O . LEU A 1 98 ? 3.923 6.009 -0.912 1.00 90.06 98 LEU A O 1
ATOM 755 N N . SER A 1 99 ? 2.321 7.292 -0.007 1.00 89.69 99 SER A N 1
ATOM 756 C CA . SER A 1 99 ? 1.760 7.682 -1.298 1.00 89.69 99 SER A CA 1
ATOM 757 C C . SER A 1 99 ? 2.792 8.425 -2.144 1.00 89.69 99 SER A C 1
ATOM 759 O O . SER A 1 99 ? 2.890 8.152 -3.336 1.00 89.69 99 SER A O 1
ATOM 761 N N . SER A 1 100 ? 3.615 9.293 -1.545 1.00 89.31 100 SER A N 1
ATOM 762 C CA . SER A 1 100 ? 4.634 10.047 -2.288 1.00 89.31 100 SER A CA 1
ATOM 763 C C . SER A 1 100 ? 5.678 9.118 -2.895 1.00 89.31 100 SER A C 1
ATOM 765 O O . SER A 1 100 ? 6.024 9.284 -4.062 1.00 89.31 100 SER A O 1
ATOM 767 N N . MET A 1 101 ? 6.118 8.103 -2.145 1.00 87.12 101 MET A N 1
ATOM 768 C CA . MET A 1 101 ? 7.067 7.096 -2.633 1.00 87.12 101 MET A CA 1
ATOM 769 C C . MET A 1 101 ? 6.468 6.234 -3.749 1.00 87.12 101 MET A C 1
ATOM 771 O O . MET A 1 101 ? 7.125 5.974 -4.754 1.00 87.12 101 MET A O 1
ATOM 775 N N . VAL A 1 102 ? 5.204 5.829 -3.609 1.00 87.88 102 VAL A N 1
ATOM 776 C CA . VAL A 1 102 ? 4.524 5.015 -4.624 1.00 87.88 102 VAL A CA 1
ATOM 777 C C . VAL A 1 102 ? 4.275 5.815 -5.908 1.00 87.88 102 VAL A C 1
ATOM 779 O O . VAL A 1 102 ? 4.513 5.312 -7.004 1.00 87.88 102 VAL A O 1
ATOM 782 N N . PHE A 1 103 ? 3.827 7.068 -5.808 1.00 86.56 103 PHE A N 1
ATOM 783 C CA . PHE A 1 103 ? 3.628 7.908 -6.991 1.00 86.56 103 PHE A CA 1
ATOM 784 C C . PHE A 1 103 ? 4.945 8.325 -7.646 1.00 86.56 103 PHE A C 1
ATOM 786 O O . PHE A 1 103 ? 4.976 8.440 -8.867 1.00 86.56 103 PHE A O 1
ATOM 793 N N . TYR A 1 104 ? 6.019 8.517 -6.874 1.00 84.56 104 TYR A N 1
ATOM 794 C CA . TYR A 1 104 ? 7.366 8.685 -7.420 1.00 84.56 104 TYR A CA 1
ATOM 795 C C . TYR A 1 104 ? 7.745 7.483 -8.292 1.00 84.56 104 TYR A C 1
ATOM 797 O O . TYR A 1 104 ? 8.081 7.654 -9.460 1.00 84.56 104 TYR A O 1
ATOM 805 N N . PHE A 1 105 ? 7.585 6.270 -7.753 1.00 80.62 105 PHE A N 1
ATOM 806 C CA . PHE A 1 105 ? 7.876 5.034 -8.474 1.00 80.62 105 PHE A CA 1
ATOM 807 C C . PHE A 1 105 ? 7.061 4.900 -9.768 1.00 80.62 105 PHE A C 1
ATOM 809 O O . PHE A 1 105 ? 7.600 4.596 -10.827 1.00 80.62 105 PHE A O 1
ATOM 816 N N . ILE A 1 106 ? 5.755 5.168 -9.709 1.00 80.81 106 ILE A N 1
ATOM 817 C CA . ILE A 1 106 ? 4.894 5.094 -10.896 1.00 80.81 106 ILE A CA 1
ATOM 818 C C . ILE A 1 106 ? 5.208 6.209 -11.896 1.00 80.81 106 ILE A C 1
ATOM 820 O O . ILE A 1 106 ? 5.114 5.988 -13.101 1.00 80.81 106 ILE A O 1
ATOM 824 N N . GLY A 1 107 ? 5.578 7.398 -11.421 1.00 77.94 107 GLY A N 1
ATOM 825 C CA . GLY A 1 107 ? 5.962 8.526 -12.267 1.00 77.94 107 GLY A CA 1
ATOM 826 C C . GLY A 1 107 ? 7.232 8.271 -13.082 1.00 77.94 107 GLY A C 1
ATOM 827 O O . GLY A 1 107 ? 7.382 8.860 -14.151 1.00 77.94 107 GLY A O 1
ATOM 828 N N . ASP A 1 108 ? 8.102 7.370 -12.623 1.00 78.38 108 ASP A N 1
ATOM 829 C CA . ASP A 1 108 ? 9.319 6.971 -13.339 1.00 78.38 108 ASP A CA 1
ATOM 830 C C . ASP A 1 108 ? 9.016 6.098 -14.574 1.00 78.38 108 ASP A C 1
ATOM 832 O O . ASP A 1 108 ? 9.679 6.207 -15.607 1.00 78.38 108 ASP A O 1
ATOM 836 N N . ILE A 1 109 ? 7.940 5.298 -14.531 1.00 77.88 109 ILE A N 1
ATOM 837 C CA . ILE A 1 109 ? 7.578 4.352 -15.602 1.00 77.88 109 ILE A CA 1
ATOM 838 C C . ILE A 1 109 ? 7.408 5.048 -16.973 1.00 77.88 109 ILE A C 1
ATOM 840 O O . ILE A 1 109 ? 8.058 4.630 -17.937 1.00 77.88 109 ILE A O 1
ATOM 844 N N . PRO A 1 110 ? 6.585 6.111 -17.130 1.00 76.00 110 PRO A N 1
ATOM 845 C CA . PRO A 1 110 ? 6.452 6.803 -18.412 1.00 76.00 110 PRO A CA 1
ATOM 846 C C . PRO A 1 110 ? 7.755 7.444 -18.898 1.00 76.00 110 PRO A C 1
ATOM 848 O O . PRO A 1 110 ? 8.024 7.429 -20.099 1.00 76.00 110 PRO A O 1
ATOM 851 N N . LEU A 1 111 ? 8.564 8.000 -17.990 1.00 73.94 111 LEU A N 1
ATOM 852 C CA . LEU A 1 111 ? 9.824 8.649 -18.354 1.00 73.94 111 LEU A CA 1
ATOM 853 C C . LEU A 1 111 ? 10.830 7.635 -18.893 1.00 73.94 111 LEU A C 1
ATOM 855 O O . LEU A 1 111 ? 11.418 7.869 -19.952 1.00 73.94 111 LEU A O 1
ATOM 859 N N . TYR A 1 112 ? 10.948 6.475 -18.245 1.00 74.44 112 TYR A N 1
ATOM 860 C CA . TYR A 1 112 ? 11.763 5.370 -18.741 1.00 74.44 112 TYR A CA 1
ATOM 861 C C . TYR A 1 112 ? 11.332 4.924 -20.148 1.00 74.44 112 TYR A C 1
ATOM 863 O O . TYR A 1 112 ? 12.164 4.745 -21.046 1.00 74.44 112 TYR A O 1
ATOM 871 N N . LEU A 1 113 ? 10.023 4.778 -20.382 1.00 74.50 113 LEU A N 1
ATOM 872 C CA . LEU A 1 113 ? 9.486 4.374 -21.688 1.00 74.50 113 LEU A CA 1
ATOM 873 C C . LEU A 1 113 ? 9.761 5.405 -22.790 1.00 74.50 113 LEU A C 1
ATOM 875 O O . LEU A 1 113 ? 10.001 5.023 -23.936 1.00 74.50 113 LEU A O 1
ATOM 879 N N . ILE A 1 114 ? 9.754 6.700 -22.462 1.00 75.50 114 ILE A N 1
ATOM 880 C CA . ILE A 1 114 ? 10.131 7.762 -23.402 1.00 75.50 114 ILE A CA 1
ATOM 881 C C . ILE A 1 114 ? 11.624 7.655 -23.722 1.00 75.50 114 ILE A C 1
ATOM 883 O O . ILE A 1 114 ? 11.996 7.583 -24.891 1.00 75.50 114 ILE A O 1
ATOM 887 N N . GLN A 1 115 ? 12.477 7.571 -22.700 1.00 70.75 115 GLN A N 1
ATOM 888 C CA . GLN A 1 115 ? 13.933 7.566 -22.863 1.00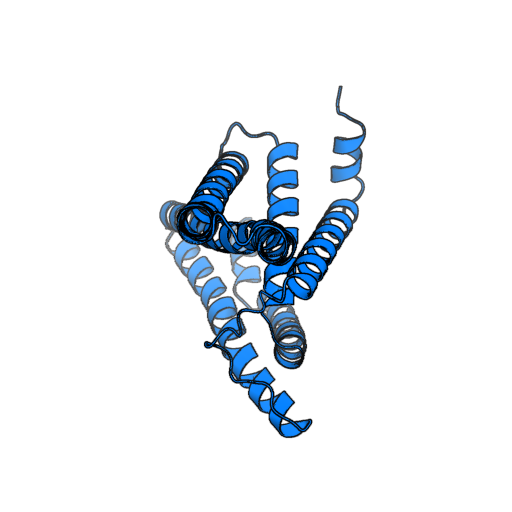 70.75 115 GLN A CA 1
ATOM 889 C C . GLN A 1 115 ? 14.462 6.366 -23.636 1.00 70.75 115 GLN A C 1
ATOM 891 O O . GLN A 1 115 ? 15.248 6.527 -24.572 1.00 70.75 115 GLN A O 1
ATOM 896 N N . SER A 1 116 ? 14.007 5.166 -23.274 1.00 70.62 116 SER A N 1
ATOM 897 C CA . SER A 1 116 ? 14.393 3.924 -23.951 1.00 70.62 116 SER A CA 1
ATOM 898 C C . SER A 1 116 ? 14.054 3.941 -25.445 1.00 70.62 116 SER A C 1
ATOM 900 O O . SER A 1 116 ? 14.733 3.287 -26.236 1.00 70.62 116 SER A O 1
ATOM 902 N N . ARG A 1 117 ? 13.048 4.729 -25.856 1.00 71.44 117 ARG A N 1
ATOM 903 C CA . ARG A 1 117 ? 12.617 4.847 -27.253 1.00 71.44 117 ARG A CA 1
ATOM 904 C C . ARG A 1 117 ? 13.190 6.047 -28.002 1.00 71.44 117 ARG A C 1
ATOM 906 O O . ARG A 1 117 ? 13.244 5.972 -29.221 1.00 71.44 117 ARG A O 1
ATOM 913 N N . THR A 1 118 ? 13.610 7.130 -27.348 1.00 67.00 118 THR A N 1
ATOM 914 C CA . THR A 1 118 ? 14.085 8.349 -28.039 1.00 67.00 118 THR A CA 1
ATOM 915 C C . THR A 1 118 ? 15.604 8.455 -28.157 1.00 67.00 118 THR A C 1
ATOM 917 O O . THR A 1 118 ? 16.096 8.961 -29.166 1.00 67.00 118 THR A O 1
ATOM 920 N N . ILE A 1 119 ? 16.361 7.959 -27.172 1.00 63.25 119 ILE A N 1
ATOM 921 C CA . ILE A 1 119 ? 17.833 8.070 -27.126 1.00 63.25 119 ILE A CA 1
ATOM 922 C C . ILE A 1 119 ? 18.537 7.454 -28.357 1.00 63.25 119 ILE A C 1
ATOM 924 O O . ILE A 1 119 ? 19.488 8.070 -28.843 1.00 63.25 119 ILE A O 1
ATOM 928 N N . PRO A 1 120 ? 18.090 6.316 -28.929 1.00 64.12 120 PRO A N 1
ATOM 929 C CA . PRO A 1 120 ? 18.746 5.728 -30.101 1.00 64.12 120 PRO A CA 1
ATOM 930 C C . PRO A 1 120 ? 18.689 6.587 -31.377 1.00 64.12 120 PRO A C 1
ATOM 932 O O . PRO A 1 120 ? 19.499 6.382 -32.277 1.00 64.12 120 PRO A O 1
ATOM 935 N N . TYR A 1 121 ? 17.756 7.542 -31.475 1.00 64.56 121 TYR A N 1
ATOM 936 C CA . TYR A 1 121 ? 17.461 8.250 -32.728 1.00 64.56 121 TYR A CA 1
ATOM 937 C C . TYR A 1 121 ? 18.121 9.634 -32.853 1.00 64.56 121 TYR A C 1
ATOM 939 O O . TYR A 1 121 ? 18.173 10.175 -33.955 1.00 64.56 121 TYR A O 1
ATOM 947 N N . PHE A 1 122 ? 18.660 10.209 -31.767 1.00 64.25 122 PHE A N 1
ATOM 948 C CA . PHE A 1 122 ? 19.235 11.569 -31.768 1.00 64.25 122 PHE A CA 1
ATOM 949 C C . PHE A 1 122 ? 20.606 11.664 -31.061 1.00 64.25 122 PHE A C 1
ATOM 951 O O . PHE A 1 122 ? 20.744 12.353 -30.047 1.00 64.25 122 PHE A O 1
ATOM 958 N N . PRO A 1 123 ? 21.661 11.021 -31.594 1.00 60.72 123 PRO A N 1
ATOM 959 C CA . PRO A 1 123 ? 22.974 10.952 -30.944 1.00 60.72 123 PRO A CA 1
ATOM 960 C C . PRO A 1 123 ? 23.745 12.288 -30.881 1.00 60.72 123 PRO A C 1
ATOM 962 O O . PRO A 1 123 ? 24.630 12.432 -30.045 1.00 60.72 123 PRO A O 1
ATOM 965 N N . GLY A 1 124 ? 23.420 13.288 -31.712 1.00 64.12 124 GLY A N 1
ATOM 966 C CA . GLY A 1 124 ? 24.164 14.561 -31.801 1.00 64.12 124 GLY A CA 1
ATOM 967 C C . GLY A 1 124 ? 23.984 15.537 -30.625 1.00 64.12 124 GLY A C 1
ATOM 968 O O . GLY A 1 124 ? 24.802 16.434 -30.446 1.00 64.12 124 GLY A O 1
ATOM 969 N N . TYR A 1 125 ? 22.956 15.352 -29.791 1.00 59.94 125 TYR A N 1
ATOM 970 C CA . TYR A 1 125 ? 22.652 16.214 -28.633 1.00 59.94 125 TYR A CA 1
ATOM 971 C C . TYR A 1 125 ? 23.022 15.555 -27.294 1.00 59.94 125 TYR A C 1
ATOM 973 O O . TYR A 1 125 ? 22.470 15.882 -26.245 1.00 59.94 125 TYR A O 1
ATOM 981 N N . PHE A 1 126 ? 23.960 14.605 -27.327 1.00 61.97 126 PHE A N 1
ATOM 982 C CA . PHE A 1 126 ? 24.163 13.588 -26.293 1.00 61.97 126 PHE A CA 1
ATOM 983 C C . PHE A 1 126 ? 24.330 14.126 -24.863 1.00 61.97 126 PHE A C 1
ATOM 985 O O . PHE A 1 126 ? 23.798 13.538 -23.925 1.00 61.97 126 PHE A O 1
ATOM 992 N N . LEU A 1 127 ? 25.051 15.237 -24.675 1.00 61.34 127 LEU A N 1
ATOM 993 C CA . LEU A 1 127 ? 25.395 15.740 -23.340 1.00 61.34 127 LEU A CA 1
ATOM 994 C C . LEU A 1 127 ? 24.281 16.604 -22.723 1.00 61.34 127 LEU A C 1
ATOM 996 O O . LEU A 1 127 ? 23.893 16.383 -21.577 1.00 61.34 127 LEU A O 1
ATOM 1000 N N . SER A 1 128 ? 23.732 17.554 -23.487 1.00 66.69 128 SER A N 1
ATOM 1001 C CA . SER A 1 128 ? 22.648 18.435 -23.030 1.00 66.69 128 SER A CA 1
ATOM 1002 C C . SER A 1 128 ? 21.320 17.688 -22.910 1.00 66.69 128 SER A C 1
ATOM 1004 O O . SER A 1 128 ? 20.594 17.882 -21.937 1.00 66.69 128 SER A O 1
ATOM 1006 N N . TYR A 1 129 ? 21.037 16.767 -23.836 1.00 67.00 129 TYR A N 1
ATOM 1007 C CA . TYR A 1 129 ? 19.860 15.905 -23.775 1.00 67.00 129 TYR A CA 1
ATOM 1008 C C . TYR A 1 129 ? 19.923 14.946 -22.579 1.00 67.00 129 TYR A C 1
ATOM 1010 O O . TYR A 1 129 ? 18.937 14.832 -21.857 1.00 67.00 129 TYR A O 1
ATOM 1018 N N . ARG A 1 130 ? 21.084 14.329 -22.283 1.00 65.62 130 ARG A N 1
ATOM 1019 C CA . ARG A 1 130 ? 21.241 13.502 -21.069 1.00 65.62 130 ARG A CA 1
ATOM 1020 C C . ARG A 1 130 ? 21.097 14.308 -19.786 1.00 65.62 130 ARG A C 1
ATOM 1022 O O . ARG A 1 130 ? 20.464 13.805 -18.871 1.00 65.62 130 ARG A O 1
ATOM 1029 N N . ALA A 1 131 ? 21.655 15.516 -19.700 1.00 64.62 131 ALA A N 1
ATOM 1030 C CA . ALA A 1 131 ? 21.540 16.340 -18.495 1.00 64.62 131 ALA A CA 1
ATOM 1031 C C . ALA A 1 131 ? 20.078 16.721 -18.204 1.00 64.62 131 ALA A C 1
ATOM 1033 O O . ALA A 1 131 ? 19.602 16.524 -17.090 1.00 64.62 131 ALA A O 1
ATOM 1034 N N . VAL A 1 132 ? 19.339 17.171 -19.225 1.00 67.19 132 VAL A N 1
ATOM 1035 C CA . VAL A 1 132 ? 17.909 17.502 -19.101 1.00 67.19 132 VAL A CA 1
ATOM 1036 C C . VAL A 1 132 ? 17.080 16.261 -18.766 1.00 67.19 132 VAL A C 1
ATOM 1038 O O . VAL A 1 132 ? 16.247 16.312 -17.868 1.00 67.19 132 VAL A O 1
ATOM 1041 N N . LEU A 1 133 ? 17.328 15.130 -19.430 1.00 66.88 133 LEU A N 1
ATOM 1042 C CA . LEU A 1 133 ? 16.645 13.868 -19.134 1.00 66.88 133 LEU A CA 1
ATOM 1043 C C . LEU A 1 133 ? 16.965 13.323 -17.737 1.00 66.88 133 LEU A C 1
ATOM 1045 O O . LEU A 1 133 ? 16.092 12.741 -17.102 1.00 66.88 133 LEU A O 1
ATOM 1049 N N . TYR A 1 134 ? 18.188 13.519 -17.245 1.00 65.62 134 TYR A N 1
ATOM 1050 C CA . TYR A 1 134 ? 18.595 13.084 -15.912 1.00 65.62 134 TYR A CA 1
ATOM 1051 C C . TYR A 1 134 ? 17.912 13.916 -14.821 1.00 65.62 134 TYR A C 1
ATOM 1053 O O . TYR A 1 134 ? 17.347 13.343 -13.893 1.00 65.62 134 TYR A O 1
ATOM 1061 N N . SER A 1 135 ? 17.878 15.246 -14.968 1.00 62.78 135 SER A N 1
ATOM 1062 C CA . SER A 1 135 ? 17.110 16.127 -14.075 1.00 62.78 135 SER A CA 1
ATOM 1063 C C . SER A 1 135 ? 15.607 15.836 -14.139 1.00 62.78 135 SER A C 1
ATOM 1065 O O . SER A 1 135 ? 14.942 15.779 -13.109 1.00 62.78 135 SER A O 1
ATOM 1067 N N . LEU A 1 136 ? 15.061 15.566 -15.331 1.00 68.12 136 LEU A N 1
ATOM 1068 C CA . LEU A 1 136 ? 13.655 15.182 -15.480 1.00 68.12 136 LEU A CA 1
ATOM 1069 C C . LEU A 1 136 ? 13.343 13.804 -14.884 1.00 68.12 136 LEU A C 1
ATOM 1071 O O . LEU A 1 136 ? 12.238 13.635 -14.393 1.00 68.12 136 LEU A O 1
ATOM 1075 N N . ASN A 1 137 ? 14.275 12.847 -14.882 1.00 67.00 137 ASN A N 1
ATOM 1076 C CA . ASN A 1 137 ? 14.050 11.511 -14.311 1.00 67.00 137 ASN A CA 1
ATOM 1077 C C . ASN A 1 137 ? 13.947 11.496 -12.793 1.00 67.00 137 ASN A C 1
ATOM 1079 O O . ASN A 1 137 ? 13.182 10.715 -12.243 1.00 67.00 137 ASN A O 1
ATOM 1083 N N . TRP A 1 138 ? 14.732 12.317 -12.103 1.00 67.25 138 TRP A N 1
ATOM 1084 C CA . TRP A 1 138 ? 14.773 12.266 -10.643 1.00 67.25 138 TRP A CA 1
ATOM 1085 C C . TRP A 1 138 ? 13.829 13.286 -10.012 1.00 67.25 138 TRP A C 1
ATOM 1087 O O . TRP A 1 138 ? 13.037 12.934 -9.135 1.00 67.25 138 TRP A O 1
ATOM 1097 N N . ASP A 1 139 ? 13.847 14.528 -10.498 1.00 77.00 139 ASP A N 1
ATOM 1098 C CA . ASP A 1 139 ? 13.140 15.624 -9.837 1.00 77.00 139 ASP A CA 1
ATOM 1099 C C . ASP A 1 139 ? 11.654 15.663 -10.218 1.00 77.00 139 ASP A C 1
ATOM 1101 O O . ASP A 1 139 ? 10.800 15.949 -9.373 1.00 77.00 139 ASP A O 1
ATOM 1105 N N . ALA A 1 140 ? 11.312 15.340 -11.473 1.00 79.69 140 ALA A N 1
ATOM 1106 C CA . ALA A 1 140 ? 9.934 15.458 -11.947 1.00 79.69 140 ALA A CA 1
ATOM 1107 C C . ALA A 1 140 ? 8.998 14.387 -11.350 1.00 79.69 140 ALA A C 1
ATOM 1109 O O . ALA A 1 140 ? 7.952 14.779 -10.822 1.00 79.69 140 ALA A O 1
ATOM 1110 N N . PRO A 1 141 ? 9.330 13.077 -11.324 1.00 81.94 141 PRO A N 1
ATOM 1111 C CA . PRO A 1 141 ? 8.498 12.075 -10.658 1.00 81.94 141 PRO A CA 1
ATOM 1112 C C . PRO A 1 141 ? 8.351 12.340 -9.167 1.00 81.94 141 PRO A C 1
ATOM 1114 O O . PRO A 1 141 ? 7.281 12.109 -8.609 1.00 81.94 141 PRO A O 1
ATOM 1117 N N . PHE A 1 142 ? 9.397 12.862 -8.517 1.00 83.12 142 PHE A N 1
ATOM 1118 C CA . PHE A 1 142 ? 9.353 13.163 -7.090 1.00 83.12 142 PHE A CA 1
ATOM 1119 C C . PHE A 1 142 ? 8.401 14.326 -6.814 1.00 83.12 142 PHE A C 1
ATOM 1121 O O . PHE A 1 142 ? 7.495 14.203 -5.987 1.00 83.12 142 PHE A O 1
ATOM 1128 N N . ALA A 1 143 ? 8.531 15.424 -7.565 1.00 86.44 143 ALA A N 1
ATOM 1129 C CA . ALA A 1 143 ? 7.634 16.569 -7.460 1.00 86.44 143 ALA A CA 1
ATOM 1130 C C . ALA A 1 143 ? 6.179 16.188 -7.774 1.00 86.44 143 ALA A C 1
ATOM 1132 O O . ALA A 1 143 ? 5.265 16.578 -7.041 1.00 86.44 143 ALA A O 1
ATOM 1133 N N . VAL A 1 144 ? 5.949 15.384 -8.819 1.00 85.06 144 VAL A N 1
ATOM 1134 C CA . VAL A 1 144 ? 4.617 14.863 -9.164 1.00 85.06 144 VAL A CA 1
ATOM 1135 C C . VAL A 1 144 ? 4.086 13.977 -8.041 1.00 85.06 144 VAL A C 1
ATOM 1137 O O . VAL A 1 144 ? 2.950 14.169 -7.610 1.00 85.06 144 VAL A O 1
ATOM 1140 N N . GLY A 1 145 ? 4.896 13.061 -7.513 1.00 88.06 145 GLY A N 1
ATOM 1141 C CA . GLY A 1 145 ? 4.480 12.135 -6.467 1.00 88.06 145 GLY A CA 1
ATOM 1142 C C . GLY A 1 145 ? 4.102 12.828 -5.166 1.00 88.06 145 GLY A C 1
ATOM 1143 O O . GLY A 1 145 ? 3.042 12.541 -4.602 1.00 88.06 145 GLY A O 1
ATOM 1144 N N . VAL A 1 146 ? 4.897 13.810 -4.743 1.00 90.75 146 VAL A N 1
ATOM 1145 C CA . VAL A 1 146 ? 4.597 14.680 -3.598 1.00 90.75 146 VAL A CA 1
ATOM 1146 C C . VAL A 1 146 ? 3.322 15.491 -3.841 1.00 90.75 146 VAL A C 1
ATOM 1148 O O . VAL A 1 146 ? 2.446 15.545 -2.976 1.00 90.75 146 VAL A O 1
ATOM 1151 N N . THR A 1 147 ? 3.172 16.085 -5.027 1.00 90.31 147 THR A N 1
ATOM 1152 C CA . THR A 1 147 ? 2.017 16.934 -5.365 1.00 90.31 147 THR A CA 1
ATOM 1153 C C . THR A 1 147 ? 0.719 16.132 -5.400 1.00 90.31 147 THR A C 1
ATOM 1155 O O . THR A 1 147 ? -0.266 16.513 -4.765 1.00 90.31 147 THR A O 1
ATOM 1158 N N . VAL A 1 148 ? 0.705 14.991 -6.092 1.00 89.00 148 VAL A N 1
ATOM 1159 C CA . VAL A 1 148 ? -0.470 14.112 -6.166 1.00 89.00 148 VAL A CA 1
ATOM 1160 C C . VAL A 1 148 ? -0.819 13.577 -4.778 1.00 89.00 148 VAL A C 1
ATOM 1162 O O . VAL A 1 148 ? -1.990 13.585 -4.400 1.00 89.00 148 VAL A O 1
ATOM 1165 N N . SER A 1 149 ? 0.180 13.209 -3.976 1.00 91.44 149 SER A N 1
ATOM 1166 C CA . SER A 1 149 ? -0.014 12.793 -2.582 1.00 91.44 149 SER A CA 1
ATOM 1167 C C . SER A 1 149 ? -0.628 13.883 -1.717 1.00 91.44 149 SER A C 1
ATOM 1169 O O . SER A 1 149 ? -1.554 13.607 -0.957 1.00 91.44 149 SER A O 1
ATOM 1171 N N . ALA A 1 150 ? -0.175 15.130 -1.855 1.00 91.12 150 ALA A N 1
ATOM 1172 C CA . ALA A 1 150 ? -0.759 16.268 -1.154 1.00 91.12 150 ALA A CA 1
ATOM 1173 C C . ALA A 1 150 ? -2.220 16.500 -1.578 1.00 91.12 150 ALA A C 1
ATOM 1175 O O . ALA A 1 150 ? -3.085 16.716 -0.726 1.00 91.12 150 ALA A O 1
ATOM 1176 N N . ILE A 1 151 ? -2.529 16.386 -2.875 1.00 89.88 151 ILE A N 1
ATOM 1177 C CA . ILE A 1 151 ? -3.902 16.496 -3.392 1.00 89.88 151 ILE A CA 1
ATOM 1178 C C . ILE A 1 151 ? -4.778 15.380 -2.811 1.00 89.88 151 ILE A C 1
ATOM 1180 O O . ILE A 1 151 ? -5.837 15.661 -2.252 1.00 89.88 151 ILE A O 1
ATOM 1184 N N . VAL A 1 152 ? -4.331 14.127 -2.871 1.00 89.50 152 VAL A N 1
ATOM 1185 C CA . VAL A 1 152 ? -5.064 12.964 -2.348 1.00 89.50 152 VAL A CA 1
ATOM 1186 C C . VAL A 1 152 ? -5.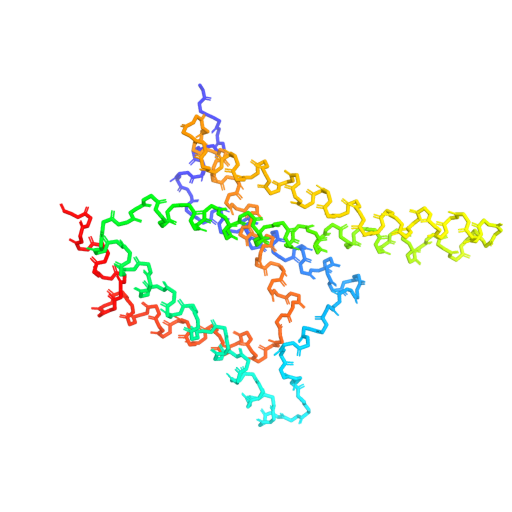263 13.069 -0.834 1.00 89.50 152 VAL A C 1
ATOM 1188 O O . VAL A 1 152 ? -6.383 12.900 -0.353 1.00 89.50 152 VAL A O 1
ATOM 1191 N N . ALA A 1 153 ? -4.221 13.417 -0.075 1.00 89.31 153 ALA A N 1
ATOM 1192 C CA . ALA A 1 153 ? -4.304 13.602 1.371 1.00 89.31 153 ALA A CA 1
ATOM 1193 C C . ALA A 1 153 ? -5.247 14.758 1.741 1.00 89.31 153 ALA A C 1
ATOM 1195 O O . ALA A 1 153 ? -6.079 14.612 2.638 1.00 89.31 153 ALA A O 1
ATOM 1196 N N . SER A 1 154 ? -5.183 15.885 1.025 1.00 88.19 154 SER A N 1
ATOM 1197 C CA . SER A 1 154 ? -6.096 17.010 1.258 1.00 88.19 154 SER A CA 1
ATOM 1198 C C . SER A 1 154 ? -7.549 16.625 0.973 1.00 88.19 154 SER A C 1
ATOM 1200 O O . SER A 1 154 ? -8.435 16.985 1.741 1.00 88.19 154 SER A O 1
ATOM 1202 N N . GLN A 1 155 ? -7.815 15.817 -0.055 1.00 88.81 155 GLN A N 1
ATOM 1203 C CA . GLN A 1 155 ? -9.157 15.306 -0.337 1.00 88.81 155 GLN A CA 1
ATOM 1204 C C . GLN A 1 155 ? -9.630 14.295 0.710 1.00 88.81 155 GLN A C 1
ATOM 1206 O O . GLN A 1 155 ? -10.797 14.329 1.098 1.00 88.81 155 GLN A O 1
ATOM 1211 N N . LEU A 1 156 ? -8.757 13.405 1.181 1.00 87.94 156 LEU A N 1
ATOM 1212 C CA . LEU A 1 156 ? -9.127 12.346 2.118 1.00 87.94 156 LEU A CA 1
ATOM 1213 C C . LEU A 1 156 ? -9.395 12.896 3.524 1.00 87.94 156 LEU A C 1
ATOM 1215 O O . LEU A 1 156 ? -10.391 12.545 4.159 1.00 87.94 156 LEU A O 1
ATOM 1219 N N . PHE A 1 157 ? -8.523 13.790 3.988 1.00 88.12 157 PHE A N 1
ATOM 1220 C CA . PHE A 1 157 ? -8.527 14.285 5.362 1.00 88.12 157 PHE A CA 1
ATOM 1221 C C . PHE A 1 157 ? -9.214 15.639 5.549 1.00 88.12 157 PHE A C 1
ATOM 1223 O O . PHE A 1 157 ? -9.390 16.060 6.693 1.00 88.12 157 PHE A O 1
ATOM 1230 N N . SER A 1 158 ? -9.613 16.324 4.472 1.00 87.88 158 SER A N 1
ATOM 1231 C CA . SER A 1 158 ? -10.383 17.562 4.598 1.00 87.88 158 SER A CA 1
ATOM 1232 C C . SER A 1 158 ? -11.807 17.276 5.096 1.00 87.88 158 SER A C 1
ATOM 1234 O O . SER A 1 158 ? -12.490 16.380 4.569 1.00 87.88 158 SER A O 1
ATOM 1236 N N . PRO A 1 159 ? -12.303 18.053 6.077 1.00 83.31 159 PRO A N 1
ATOM 1237 C CA . PRO A 1 159 ? -13.701 17.989 6.490 1.00 83.31 159 PRO A CA 1
ATOM 1238 C C . PRO A 1 159 ? -14.653 18.457 5.378 1.00 83.31 159 PRO A C 1
ATOM 1240 O O . PRO A 1 159 ? -15.794 18.014 5.342 1.00 83.31 159 PRO A O 1
ATOM 1243 N N . TYR A 1 160 ? -14.175 19.274 4.432 1.00 86.19 160 TYR A N 1
ATOM 1244 C CA . TYR A 1 160 ? -14.976 19.860 3.349 1.00 86.19 160 TYR A CA 1
ATOM 1245 C C . TYR A 1 160 ? -15.070 18.990 2.089 1.00 86.19 160 TYR A C 1
ATOM 1247 O O . TYR A 1 160 ? -15.704 19.376 1.113 1.00 86.19 160 TYR A O 1
ATOM 1255 N N . SER A 1 161 ? -14.387 17.847 2.058 1.00 85.25 161 SER A N 1
ATOM 1256 C CA . SER A 1 161 ? -14.351 16.994 0.871 1.00 85.25 161 SER A CA 1
ATOM 1257 C C . SER A 1 161 ? -15.552 16.051 0.828 1.00 85.25 161 SER A C 1
ATOM 1259 O O . SER A 1 161 ? -15.804 15.302 1.778 1.00 85.25 161 SER A O 1
ATOM 1261 N N . ASP A 1 162 ? -16.265 16.066 -0.300 1.00 87.56 162 ASP A N 1
ATOM 1262 C CA . ASP A 1 162 ? -17.415 15.200 -0.548 1.00 87.56 162 ASP A CA 1
ATOM 1263 C C . ASP A 1 162 ? -17.050 13.715 -0.434 1.00 87.56 162 ASP A C 1
ATOM 1265 O O . ASP A 1 162 ? -15.975 13.275 -0.857 1.00 87.56 162 ASP A O 1
ATOM 1269 N N . ARG A 1 163 ? -18.011 12.898 0.018 1.00 82.00 163 ARG A N 1
ATOM 1270 C CA . ARG A 1 163 ? -17.863 11.433 0.110 1.00 82.00 163 ARG A CA 1
ATOM 1271 C C . ARG A 1 163 ? -17.396 10.806 -1.207 1.00 82.00 163 ARG A C 1
ATOM 1273 O O . ARG A 1 163 ? -16.579 9.892 -1.199 1.00 82.00 163 ARG A O 1
ATOM 1280 N N . ARG A 1 164 ? -17.868 11.329 -2.346 1.00 83.19 164 ARG A N 1
ATOM 1281 C CA . ARG A 1 164 ? -17.458 10.861 -3.678 1.00 83.19 164 ARG A CA 1
ATOM 1282 C C . ARG A 1 164 ? -15.968 11.083 -3.928 1.00 83.19 164 ARG A C 1
ATOM 1284 O O . ARG A 1 164 ? -15.309 10.166 -4.400 1.00 83.19 164 ARG A O 1
ATOM 1291 N N . ARG A 1 165 ? -15.440 12.267 -3.597 1.00 83.81 165 ARG A N 1
ATOM 1292 C CA . ARG A 1 165 ? -14.016 12.586 -3.773 1.00 83.81 165 ARG A CA 1
ATOM 1293 C C . ARG A 1 165 ? -13.166 11.673 -2.900 1.00 83.81 165 ARG A C 1
ATOM 1295 O O . ARG A 1 165 ? -12.290 11.010 -3.433 1.00 83.81 165 ARG A O 1
ATOM 1302 N N . LYS A 1 166 ? -13.514 11.535 -1.615 1.00 85.88 166 LYS A N 1
ATOM 1303 C CA . LYS A 1 166 ? -12.833 10.624 -0.676 1.00 85.88 166 LYS A CA 1
ATOM 1304 C C . LYS A 1 166 ? -12.782 9.187 -1.195 1.00 85.88 166 LYS A C 1
ATOM 1306 O O . LYS A 1 166 ? -11.715 8.584 -1.215 1.00 85.88 166 LYS A O 1
ATOM 1311 N N . ASN A 1 167 ? -13.913 8.665 -1.670 1.00 85.81 167 ASN A N 1
ATOM 1312 C CA . ASN A 1 167 ? -13.989 7.312 -2.218 1.00 85.81 167 ASN A CA 1
ATOM 1313 C C . ASN A 1 167 ? -13.126 7.149 -3.476 1.00 85.81 167 ASN A C 1
ATOM 1315 O O . ASN A 1 167 ? -12.410 6.160 -3.589 1.00 85.81 167 ASN A O 1
ATOM 1319 N N . THR A 1 168 ? -13.153 8.111 -4.403 1.00 84.69 168 THR A N 1
ATOM 1320 C CA . THR A 1 168 ? -12.293 8.074 -5.596 1.00 84.69 168 THR A CA 1
ATOM 1321 C C . THR A 1 168 ? -10.813 8.117 -5.218 1.00 84.69 168 THR A C 1
ATOM 1323 O O . THR A 1 168 ? -10.036 7.325 -5.743 1.00 84.69 168 THR A O 1
ATOM 1326 N N . SER A 1 169 ? -10.420 8.991 -4.286 1.00 86.25 169 SER A N 1
ATOM 1327 C CA . SER A 1 169 ? -9.039 9.089 -3.800 1.00 86.25 169 SER A CA 1
ATOM 1328 C C . SER A 1 169 ? -8.564 7.768 -3.187 1.00 86.25 169 SER A C 1
ATOM 1330 O O . SER A 1 169 ? -7.447 7.337 -3.463 1.00 86.25 169 SER A O 1
ATOM 1332 N N . LEU A 1 170 ? -9.424 7.102 -2.405 1.00 87.12 170 LEU A N 1
ATOM 1333 C CA . LEU A 1 170 ? -9.140 5.781 -1.841 1.00 87.12 170 LEU A CA 1
ATOM 1334 C C . LEU A 1 170 ? -8.981 4.717 -2.929 1.00 87.12 170 LEU A C 1
ATOM 1336 O O . LEU A 1 170 ? -8.002 3.988 -2.896 1.00 87.12 170 LEU A O 1
ATOM 1340 N N . MET A 1 171 ? -9.878 4.653 -3.919 1.00 86.94 171 MET A N 1
ATOM 1341 C CA . MET A 1 171 ? -9.774 3.669 -5.009 1.00 86.94 171 MET A CA 1
ATOM 1342 C C . MET A 1 171 ? -8.495 3.840 -5.828 1.00 86.94 171 MET A C 1
ATOM 1344 O O . MET A 1 171 ? -7.813 2.857 -6.111 1.00 86.94 171 MET A O 1
ATOM 1348 N N . VAL A 1 172 ? -8.156 5.081 -6.195 1.00 83.12 172 VAL A N 1
ATOM 1349 C CA . VAL A 1 172 ? -6.934 5.382 -6.955 1.00 83.12 172 VAL A CA 1
ATOM 1350 C C . VAL A 1 172 ? -5.708 4.950 -6.163 1.00 83.12 172 VAL A C 1
ATOM 1352 O O . VAL A 1 172 ? -4.869 4.229 -6.694 1.00 83.12 172 VAL A O 1
ATOM 1355 N N . LEU A 1 173 ? -5.626 5.335 -4.888 1.00 86.81 173 LEU A N 1
ATOM 1356 C CA . LEU A 1 173 ? -4.494 4.988 -4.037 1.00 86.81 173 LEU A CA 1
ATOM 1357 C C . LEU A 1 173 ? -4.398 3.480 -3.788 1.00 86.81 173 LEU A C 1
ATOM 1359 O O . LEU A 1 173 ? -3.314 2.923 -3.910 1.00 86.81 173 LEU A O 1
ATOM 1363 N N . SER A 1 174 ? -5.508 2.809 -3.481 1.00 90.00 174 SER A N 1
ATOM 1364 C CA . SER A 1 174 ? -5.531 1.358 -3.282 1.00 90.00 174 SER A CA 1
ATOM 1365 C C . SER A 1 174 ? -5.130 0.600 -4.547 1.00 90.00 174 SER A C 1
ATOM 1367 O O . SER A 1 174 ? -4.392 -0.376 -4.451 1.00 90.00 174 SER A O 1
ATOM 1369 N N . GLY A 1 175 ? -5.563 1.051 -5.728 1.00 89.62 175 GLY A N 1
ATOM 1370 C CA . GLY A 1 175 ? -5.214 0.410 -6.998 1.00 89.62 175 GLY A CA 1
ATOM 1371 C C . GLY A 1 175 ? -3.734 0.584 -7.318 1.00 89.62 175 GLY A C 1
ATOM 1372 O O . GLY A 1 175 ? -3.042 -0.374 -7.644 1.00 89.62 175 GLY A O 1
ATOM 1373 N N . ILE A 1 176 ? -3.229 1.800 -7.135 1.00 86.94 176 ILE A N 1
ATOM 1374 C CA . ILE A 1 176 ? -1.820 2.143 -7.322 1.00 86.94 176 ILE A CA 1
ATOM 1375 C C . ILE A 1 176 ? -0.914 1.386 -6.347 1.00 86.94 176 ILE A C 1
ATOM 1377 O O . ILE A 1 176 ? 0.075 0.794 -6.770 1.00 86.94 176 ILE A O 1
ATOM 1381 N N . LEU A 1 177 ? -1.266 1.355 -5.062 1.00 89.88 177 LEU A N 1
ATOM 1382 C CA . LEU A 1 177 ? -0.512 0.635 -4.040 1.00 89.88 177 LEU A CA 1
ATOM 1383 C C . LEU A 1 177 ? -0.548 -0.878 -4.282 1.00 89.88 177 LEU A C 1
ATOM 1385 O O . LEU A 1 177 ? 0.479 -1.536 -4.152 1.00 89.88 177 LEU A O 1
ATOM 1389 N N . GLY A 1 178 ? -1.693 -1.426 -4.697 1.00 89.94 178 GLY A N 1
ATOM 1390 C CA . GLY A 1 178 ? -1.804 -2.828 -5.102 1.00 89.94 178 GLY A CA 1
ATOM 1391 C C . GLY A 1 178 ? -0.913 -3.163 -6.301 1.00 89.94 178 GLY A C 1
ATOM 1392 O O . GLY A 1 178 ? -0.184 -4.150 -6.263 1.00 89.94 178 GLY A O 1
ATOM 1393 N N . GLY A 1 179 ? -0.913 -2.313 -7.332 1.00 88.00 179 GLY A N 1
ATOM 1394 C CA . GLY A 1 179 ? -0.038 -2.463 -8.498 1.00 88.00 179 GLY A CA 1
ATOM 1395 C C . GLY A 1 179 ? 1.445 -2.366 -8.138 1.00 88.00 179 GLY A C 1
ATOM 1396 O O . GLY A 1 179 ? 2.233 -3.203 -8.563 1.00 88.00 179 GLY A O 1
ATOM 1397 N N . PHE A 1 180 ? 1.817 -1.403 -7.292 1.00 86.56 180 PHE A N 1
ATOM 1398 C CA . PHE A 1 180 ? 3.173 -1.258 -6.758 1.00 86.56 180 PHE A CA 1
ATOM 1399 C C . PHE A 1 180 ? 3.635 -2.517 -6.017 1.00 86.56 180 PHE A C 1
ATOM 1401 O O . PHE A 1 180 ? 4.700 -3.051 -6.314 1.00 86.56 180 PHE A O 1
ATOM 1408 N N . MET A 1 181 ? 2.813 -3.042 -5.105 1.00 87.75 181 MET A N 1
ATOM 1409 C CA . MET A 1 181 ? 3.139 -4.266 -4.368 1.00 87.75 181 MET A CA 1
ATOM 1410 C C . MET A 1 181 ? 3.270 -5.476 -5.299 1.00 87.75 181 MET A C 1
ATOM 1412 O O . MET A 1 181 ? 4.157 -6.296 -5.094 1.00 87.75 181 MET A O 1
ATOM 1416 N N . ALA A 1 182 ? 2.448 -5.569 -6.348 1.00 86.12 182 ALA A N 1
ATOM 1417 C CA . ALA A 1 182 ? 2.537 -6.643 -7.337 1.00 86.12 182 ALA A CA 1
ATOM 1418 C C . ALA A 1 182 ? 3.819 -6.587 -8.187 1.00 86.12 182 ALA A C 1
ATOM 1420 O O . ALA A 1 182 ? 4.319 -7.629 -8.597 1.00 86.12 182 ALA A O 1
ATOM 1421 N N . VAL A 1 183 ? 4.355 -5.392 -8.459 1.00 83.19 183 VAL A N 1
ATOM 1422 C CA . VAL A 1 183 ? 5.621 -5.225 -9.199 1.00 83.19 183 VAL A CA 1
ATOM 1423 C C . VAL A 1 183 ? 6.829 -5.577 -8.330 1.00 83.19 183 VAL A C 1
ATOM 1425 O O . VAL A 1 183 ? 7.829 -6.074 -8.839 1.00 83.19 183 VAL A O 1
ATOM 1428 N N . ILE A 1 184 ? 6.749 -5.304 -7.027 1.00 84.06 184 ILE A N 1
ATOM 1429 C CA . ILE A 1 184 ? 7.897 -5.402 -6.118 1.00 84.06 184 ILE A CA 1
ATOM 1430 C C . ILE A 1 184 ? 8.003 -6.762 -5.437 1.00 84.06 184 ILE A C 1
ATOM 1432 O O . ILE A 1 184 ? 9.114 -7.229 -5.178 1.00 84.06 184 ILE A O 1
ATOM 1436 N N . LEU A 1 185 ? 6.875 -7.380 -5.084 1.00 86.75 185 LEU A N 1
ATOM 1437 C CA . LEU A 1 185 ? 6.895 -8.590 -4.277 1.00 86.75 185 LEU A CA 1
ATOM 1438 C C . LEU A 1 185 ? 7.172 -9.842 -5.122 1.00 86.75 185 LEU A C 1
ATOM 1440 O O . LEU A 1 185 ? 6.477 -10.085 -6.110 1.00 86.75 185 LEU A O 1
ATOM 1444 N N . PRO A 1 186 ? 8.123 -10.692 -4.695 1.00 87.31 186 PRO A N 1
ATOM 1445 C CA . PRO A 1 186 ? 8.321 -12.010 -5.284 1.00 87.31 186 PRO A CA 1
ATOM 1446 C C . PRO A 1 186 ? 7.091 -12.924 -5.131 1.00 87.31 186 PRO A C 1
ATOM 1448 O O . PRO A 1 186 ? 6.266 -12.752 -4.230 1.00 87.31 186 PRO A O 1
ATOM 1451 N N . THR A 1 187 ? 6.959 -13.921 -6.006 1.00 88.12 187 THR A N 1
ATOM 1452 C CA . THR A 1 187 ? 5.709 -14.691 -6.139 1.00 88.12 187 THR A CA 1
ATOM 1453 C C . THR A 1 187 ? 5.401 -15.532 -4.898 1.00 88.12 187 THR A C 1
ATOM 1455 O O . THR A 1 187 ? 4.272 -15.490 -4.401 1.00 88.12 187 THR A O 1
ATOM 1458 N N . TRP A 1 188 ? 6.378 -16.271 -4.358 1.00 89.81 188 TRP A N 1
ATOM 1459 C CA . TRP A 1 188 ? 6.143 -17.103 -3.168 1.00 89.81 188 TRP A CA 1
ATOM 1460 C C . TRP A 1 188 ? 5.892 -16.261 -1.927 1.00 89.81 188 TRP A C 1
ATOM 1462 O O . TRP A 1 188 ? 5.031 -16.592 -1.112 1.00 89.81 188 TRP A O 1
ATOM 1472 N N . THR A 1 189 ? 6.589 -15.133 -1.831 1.00 91.94 189 THR A N 1
ATOM 1473 C CA . THR A 1 189 ? 6.360 -14.112 -0.812 1.00 91.94 189 THR A CA 1
ATOM 1474 C C . THR A 1 189 ? 4.897 -13.667 -0.819 1.00 91.94 189 THR A C 1
ATOM 1476 O O . THR A 1 189 ? 4.254 -13.715 0.227 1.00 91.94 189 THR A O 1
ATOM 1479 N N . VAL A 1 190 ? 4.324 -13.307 -1.977 1.00 91.88 190 VAL A N 1
ATOM 1480 C CA . VAL A 1 190 ? 2.904 -12.905 -2.076 1.00 91.88 190 VAL A CA 1
ATOM 1481 C C . VAL A 1 190 ? 1.970 -14.018 -1.602 1.00 91.88 190 VAL A C 1
ATOM 1483 O O . VAL A 1 190 ? 1.081 -13.757 -0.792 1.00 91.88 190 VAL A O 1
ATOM 1486 N N . LEU A 1 191 ? 2.170 -15.256 -2.065 1.00 92.62 191 LEU A N 1
ATOM 1487 C CA . LEU A 1 191 ? 1.312 -16.386 -1.688 1.00 92.62 191 LEU A CA 1
ATOM 1488 C C . LEU A 1 191 ? 1.308 -16.622 -0.172 1.00 92.62 191 LEU A C 1
ATOM 1490 O O . LEU A 1 191 ? 0.248 -16.799 0.430 1.00 92.62 191 LEU A O 1
ATOM 1494 N N . ILE A 1 192 ? 2.486 -16.583 0.453 1.00 94.56 192 ILE A N 1
ATOM 1495 C CA . ILE A 1 192 ? 2.629 -16.799 1.894 1.00 94.56 192 ILE A CA 1
ATOM 1496 C C . ILE A 1 192 ? 2.083 -15.603 2.683 1.00 94.56 192 ILE A C 1
ATOM 1498 O O . ILE A 1 192 ? 1.402 -15.810 3.685 1.00 94.56 192 ILE A O 1
ATOM 1502 N N . VAL A 1 193 ? 2.305 -14.363 2.229 1.00 94.50 193 VAL A N 1
ATOM 1503 C CA . VAL A 1 193 ? 1.707 -13.162 2.844 1.00 94.50 193 VAL A CA 1
ATOM 1504 C C . VAL A 1 193 ? 0.184 -13.259 2.849 1.00 94.50 193 VAL A C 1
ATOM 1506 O O . VAL A 1 193 ? -0.425 -13.027 3.890 1.00 94.50 193 VAL A O 1
ATOM 1509 N N . LEU A 1 194 ? -0.436 -13.635 1.727 1.00 94.75 194 LEU A N 1
ATOM 1510 C CA . LEU A 1 194 ? -1.892 -13.782 1.639 1.00 94.75 194 LEU A CA 1
ATOM 1511 C C . LEU A 1 194 ? -2.415 -14.865 2.588 1.00 94.75 194 LEU A C 1
ATOM 1513 O O . LEU A 1 194 ? -3.417 -14.646 3.267 1.00 94.75 194 LEU A O 1
ATOM 1517 N N . LEU A 1 195 ? -1.721 -16.003 2.683 1.00 95.81 195 LEU A N 1
ATOM 1518 C CA . LEU A 1 195 ? -2.066 -17.076 3.617 1.00 95.81 195 LEU A CA 1
ATOM 1519 C C . LEU A 1 195 ? -1.980 -16.604 5.079 1.00 95.81 195 LEU A C 1
ATOM 1521 O O . LEU A 1 195 ? -2.928 -16.774 5.847 1.00 95.81 195 LEU A O 1
ATOM 1525 N N . LEU A 1 196 ? -0.853 -15.999 5.464 1.00 95.81 196 LEU A N 1
ATOM 1526 C CA . LEU A 1 196 ? -0.603 -15.551 6.834 1.00 95.81 196 LEU A CA 1
ATOM 1527 C C . LEU A 1 196 ? -1.541 -14.414 7.248 1.00 95.81 196 LEU A C 1
ATOM 1529 O O . LEU A 1 196 ? -2.083 -14.456 8.351 1.00 95.81 196 LEU A O 1
ATOM 1533 N N . LEU A 1 197 ? -1.766 -13.424 6.377 1.00 94.50 197 LEU A N 1
ATOM 1534 C CA . LEU A 1 197 ? -2.708 -12.336 6.649 1.00 94.50 197 LEU A CA 1
ATOM 1535 C C . LEU A 1 197 ? -4.144 -12.844 6.725 1.00 94.50 197 LEU A C 1
ATOM 1537 O O . LEU A 1 197 ? -4.864 -12.430 7.621 1.00 94.50 197 LEU A O 1
ATOM 1541 N N . SER A 1 198 ? -4.552 -13.788 5.874 1.00 96.06 198 SER A N 1
ATOM 1542 C CA . SER A 1 198 ? -5.892 -14.378 5.962 1.00 96.06 198 SER A CA 1
ATOM 1543 C C . SER A 1 198 ? -6.117 -15.094 7.298 1.00 96.06 198 SER A C 1
ATOM 1545 O O . SER A 1 198 ? -7.156 -14.906 7.933 1.00 96.06 198 SER A O 1
ATOM 1547 N N . ALA A 1 199 ? -5.132 -15.866 7.769 1.00 95.38 199 ALA A N 1
ATOM 1548 C CA . ALA A 1 199 ? -5.195 -16.490 9.090 1.00 95.38 199 ALA A CA 1
ATOM 1549 C C . ALA A 1 199 ? -5.211 -15.441 10.217 1.00 95.38 199 ALA A C 1
ATOM 1551 O O . ALA A 1 199 ? -5.970 -15.568 11.183 1.00 95.38 199 ALA A O 1
ATOM 1552 N N . TYR A 1 200 ? -4.400 -14.388 10.085 1.00 95.38 200 TYR A N 1
ATOM 1553 C CA . TYR A 1 200 ? -4.355 -13.291 11.045 1.00 95.38 200 TYR A CA 1
ATOM 1554 C C . TYR A 1 200 ? -5.669 -12.506 11.104 1.00 95.38 200 TYR A C 1
ATOM 1556 O O . TYR A 1 200 ? -6.124 -12.203 12.202 1.00 95.38 200 TYR A O 1
ATOM 1564 N N . ASP A 1 201 ? -6.313 -12.230 9.972 1.00 94.38 201 ASP A N 1
ATOM 1565 C CA . ASP A 1 201 ? -7.5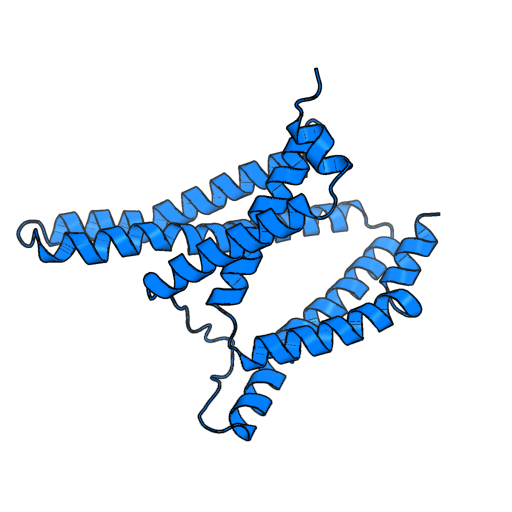88 -11.511 9.902 1.00 94.38 201 ASP A CA 1
ATOM 1566 C C . ASP A 1 201 ? -8.684 -12.256 10.675 1.00 94.38 201 ASP A C 1
ATOM 1568 O O . ASP A 1 201 ? -9.406 -11.647 11.469 1.00 94.38 201 ASP A O 1
ATOM 1572 N N . ILE A 1 202 ? -8.757 -13.587 10.533 1.00 95.25 202 ILE A N 1
ATOM 1573 C CA . ILE A 1 202 ? -9.672 -14.433 11.318 1.00 95.25 202 ILE A CA 1
ATOM 1574 C C . ILE A 1 202 ? -9.388 -14.259 12.817 1.00 95.25 202 ILE A C 1
ATOM 1576 O O . ILE A 1 202 ? -10.294 -13.967 13.601 1.00 95.25 202 ILE A O 1
ATOM 1580 N N . TYR A 1 203 ? -8.127 -14.391 13.231 1.00 95.56 203 TYR A N 1
ATOM 1581 C CA . TYR A 1 203 ? -7.739 -14.212 14.631 1.00 95.56 203 TYR A CA 1
ATOM 1582 C C . TYR A 1 203 ? -8.063 -12.801 15.157 1.00 95.56 203 TYR A C 1
ATOM 1584 O O . TYR A 1 203 ? -8.647 -12.655 16.235 1.00 95.56 203 TYR A O 1
ATOM 1592 N N . ALA A 1 204 ? -7.719 -11.758 14.401 1.00 93.38 204 ALA A N 1
ATOM 1593 C CA . ALA A 1 204 ? -7.857 -10.362 14.796 1.00 93.38 204 ALA A CA 1
ATOM 1594 C C . ALA A 1 204 ? -9.322 -9.959 15.018 1.00 93.38 204 ALA A C 1
ATOM 1596 O O . ALA A 1 204 ? -9.608 -9.186 15.936 1.00 93.38 204 ALA A O 1
ATOM 1597 N N . VAL A 1 205 ? -10.240 -10.514 14.221 1.00 93.69 205 VAL A N 1
ATOM 1598 C CA . VAL A 1 205 ? -11.689 -10.285 14.328 1.00 93.69 205 VAL A CA 1
ATOM 1599 C C . VAL A 1 205 ? -12.311 -11.022 15.515 1.00 93.69 205 VAL A C 1
ATOM 1601 O O . VAL A 1 205 ? -13.157 -10.453 16.201 1.00 93.69 205 VAL A O 1
ATOM 1604 N N . PHE A 1 206 ? -11.919 -12.270 15.792 1.00 92.81 206 PHE A N 1
ATOM 1605 C CA . PHE A 1 206 ? -12.565 -13.063 16.852 1.00 92.81 206 PHE A CA 1
ATOM 1606 C C . PHE A 1 206 ? -11.939 -12.901 18.240 1.00 92.81 206 PHE A C 1
ATOM 1608 O O . PHE A 1 206 ? -12.640 -13.024 19.255 1.00 92.81 206 PHE A O 1
ATOM 1615 N N . TYR A 1 207 ? -10.640 -12.613 18.306 1.00 91.25 207 TYR A N 1
ATOM 1616 C CA . TYR A 1 207 ? -9.876 -12.608 19.558 1.00 91.25 207 TYR A CA 1
ATOM 1617 C C . TYR A 1 207 ? -8.898 -11.441 19.690 1.00 91.25 207 TYR A C 1
ATOM 1619 O O . TYR A 1 207 ? -8.469 -11.151 20.803 1.00 91.25 207 TYR A O 1
ATOM 1627 N N . GLY A 1 208 ? -8.525 -10.796 18.587 1.00 90.75 208 GLY A N 1
ATOM 1628 C CA . GLY A 1 208 ? -7.458 -9.806 18.575 1.00 90.75 208 GLY A CA 1
ATOM 1629 C C . GLY A 1 208 ? -7.928 -8.344 18.583 1.00 90.75 208 GLY A C 1
ATOM 1630 O O . GLY A 1 208 ? -9.010 -8.015 19.079 1.00 90.75 208 GLY A O 1
ATOM 1631 N N . PRO A 1 209 ? -7.094 -7.433 18.049 1.00 88.69 209 PRO A N 1
ATOM 1632 C CA . PRO A 1 209 ? -7.252 -5.998 18.263 1.00 88.69 209 PRO A CA 1
ATOM 1633 C C . PRO A 1 209 ? -8.480 -5.400 17.575 1.00 88.69 209 PRO A C 1
ATOM 1635 O O . PRO A 1 209 ? -9.038 -4.426 18.076 1.00 88.69 209 PRO A O 1
ATOM 1638 N N . ILE A 1 210 ? -8.938 -5.983 16.463 1.00 88.56 210 ILE A N 1
ATOM 1639 C CA . ILE A 1 210 ? -10.111 -5.482 15.732 1.00 88.56 210 ILE A CA 1
ATOM 1640 C C . ILE A 1 210 ? -11.372 -5.655 16.579 1.00 88.56 210 ILE A C 1
ATOM 1642 O O . ILE A 1 210 ? -12.139 -4.702 16.724 1.00 88.56 210 ILE A O 1
ATOM 1646 N N . LYS A 1 211 ? -11.553 -6.830 17.198 1.00 91.38 211 LYS A N 1
ATOM 1647 C CA . LYS A 1 211 ? -12.671 -7.085 18.117 1.00 91.38 211 LYS A CA 1
ATOM 1648 C C . LYS A 1 211 ? -12.776 -6.005 19.181 1.00 91.38 211 LYS A C 1
ATOM 1650 O O . LYS A 1 211 ? -13.843 -5.435 19.398 1.00 91.38 211 LYS A O 1
ATOM 1655 N N . GLU A 1 212 ? -11.654 -5.697 19.816 1.00 89.38 212 GLU A N 1
ATOM 1656 C CA . GLU A 1 212 ? -11.631 -4.711 20.882 1.00 89.38 212 GLU A CA 1
ATOM 1657 C C . GLU A 1 212 ? -11.975 -3.305 20.392 1.00 89.38 212 GLU A C 1
ATOM 1659 O O . GLU A 1 212 ? -12.822 -2.649 20.998 1.00 89.38 212 GLU A O 1
ATOM 1664 N N . ILE A 1 213 ? -11.382 -2.859 19.278 1.00 87.12 213 ILE A N 1
ATOM 1665 C CA . ILE A 1 213 ? -11.675 -1.542 18.691 1.00 87.12 213 ILE A CA 1
ATOM 1666 C C . ILE A 1 213 ? -13.173 -1.414 18.399 1.00 87.12 213 ILE A C 1
ATOM 1668 O O . ILE A 1 213 ? -13.777 -0.402 18.749 1.00 87.12 213 ILE A O 1
ATOM 1672 N N . THR A 1 214 ? -13.789 -2.449 17.818 1.00 87.00 214 THR A N 1
ATOM 1673 C CA . THR A 1 214 ? -15.231 -2.431 17.523 1.00 87.00 214 THR A CA 1
ATOM 1674 C C . THR A 1 214 ? -16.087 -2.394 18.787 1.00 87.00 214 THR A C 1
ATOM 1676 O O . THR A 1 214 ? -17.084 -1.677 18.821 1.00 87.00 214 THR A O 1
ATOM 1679 N N . SER A 1 215 ? -15.672 -3.083 19.855 1.00 86.31 215 SER A N 1
ATOM 1680 C CA . SER A 1 215 ? -16.393 -3.078 21.134 1.00 86.31 215 SER A CA 1
ATOM 1681 C C . SER A 1 215 ? -16.310 -1.751 21.897 1.00 86.31 215 SER A C 1
ATOM 1683 O O . SER A 1 215 ? -17.203 -1.458 22.678 1.00 86.31 215 SER A O 1
ATOM 1685 N N . MET A 1 216 ? -15.269 -0.939 21.665 1.00 79.38 216 MET A N 1
ATOM 1686 C CA . MET A 1 216 ? -15.114 0.397 22.268 1.00 79.38 216 MET A CA 1
ATOM 1687 C C . MET A 1 216 ? -15.883 1.497 21.522 1.00 79.38 216 MET A C 1
ATOM 1689 O O . MET A 1 216 ? -16.030 2.598 22.043 1.00 79.38 216 MET A O 1
ATOM 1693 N N . SER A 1 217 ? -16.294 1.234 20.277 1.00 57.22 217 SER A N 1
ATOM 1694 C CA . SER A 1 217 ? -17.012 2.189 19.419 1.00 57.22 217 SER A CA 1
ATOM 1695 C C . SER A 1 217 ? -18.542 2.133 19.545 1.00 57.22 217 SER A C 1
ATOM 1697 O O . SER A 1 217 ? -19.230 2.823 18.793 1.00 57.22 217 SER A O 1
ATOM 1699 N N . VAL A 1 218 ? -19.051 1.319 20.475 1.00 45.47 218 VAL A N 1
ATOM 1700 C CA . VAL A 1 218 ? -20.463 1.231 20.889 1.00 45.47 218 VAL A CA 1
ATOM 1701 C C . VAL A 1 218 ? -20.610 1.910 22.243 1.00 45.47 218 VAL A C 1
ATOM 1703 O O . VAL A 1 218 ? -21.588 2.672 22.401 1.00 45.47 218 VAL A O 1
#

Sequence (218 aa):
MESLLSRALTERPYAPIFITIFFAILVSIAGAISHTLPQAQVFTPEGEGVSAQAHAGLLNALILVIPAAGGSFIILYLIRKGRLNLLLSLYKFLFFLLSSMVFYFIGDIPLYLIQSRTIPYFPGYFLSYRAVLYSLNWDAPFAVGVTVSAIVASQLFSPYSDRRRKNTSLMVLSGILGGFMAVILPTWTVLIVLLLLSAYDIYAVFYGPIKEITSMSV

pLDDT: mean 82.3, std 12.55, range [45.12, 96.06]

=== Feature glossary ===
Key to the feature types in this record:

pLDDT. pLDDT is the predicted lDDT-Cα score: AlphaFold's confidence that the local environment of each residue (all inter-atomic distances within 15 Å) is correctly placed. It is a per-residue number between 0 and 100, with higher meaning more reliable.

Radius of gyration, Cα contacts, bounding box. The geometric summary reports three shape descriptors. Rg (radius of gyration) measures how spread out the Cα atoms are about their centre of mass; compact globular proteins have small Rg, elongated or unfolded ones large. Cα contacts (<8 Å, |i−j|>4) count long-range residue pairs in spatial proximity — high for tightly packed folds, near zero for rods or random coil. The bounding-box extents give the protein's footprint along x, y, z in Å.

Backbone torsions (φ/ψ). Backbone dihedral angles. Every residue except chain termini has a φ (preceding-C → N → Cα → C) and a ψ (N → Cα → C → next-N). They are reported in degrees following the IUPAC sign convention. Secondary structure is essentially a statement about which (φ, ψ) basin each residue occupies.

Contact-map, Ramachandran, and PAE plots. Plot images: a contact map (which residues are close in 3D, as an N×N binary image), a Ramachandran scatter (backbone torsion angles, revealing secondary-structure composition at a glance), and — for AlphaFold structures — a PAE heatmap (pairwise prediction confidence).

Predicted aligned error. Predicted Aligned Error (PAE) is an AlphaFold confidence matrix: entry (i, j) is the expected error in the position of residue j, in ångströms, when the prediction is superimposed on the true structure at residue i. Low PAE within a block of residues means that block is internally rigid and well-predicted; high PAE between two blocks means their relative placement is uncertain even if each block individually is confident.

Secondary structure (3-state, P-SEA). Three-state secondary structure (P-SEA) collapses the eight DSSP classes into helix (a), strand (b), and coil (c). P-SEA assigns these from Cα geometry alone — distances and angles — without requiring backbone oxygens, so it works on any Cα trace.

Solvent-accessible surface area. Solvent-accessible surface area (SASA) is the area in Å² traced out by the centre of a 1.4 Å probe sphere (a water molecule) rolled over the protein's van der Waals surface (Shrake–Rupley / Lee–Richards construction). Buried residues have near-zero SASA; fully exposed residues can exceed 200 Å². The total SASA scales roughly with the number of surface residues.

Foldseek 3Di. The Foldseek 3Di string encodes local tertiary geometry as a 20-letter alphabet — one character per residue — derived from the relative positions of nearby Cα atoms. Unlike the amino-acid sequence, 3Di is a direct function of the 3D structure, so two proteins with the same fold have similar 3Di strings even at low sequence identity.

B-factor. For experimental (PDB) structures, the B-factor (temperature factor) quantifies the positional spread of each atom in the crystal — a combination of thermal vibration and static disorder — in units of Å². High B-factors mark flexible loops or poorly resolved regions; low 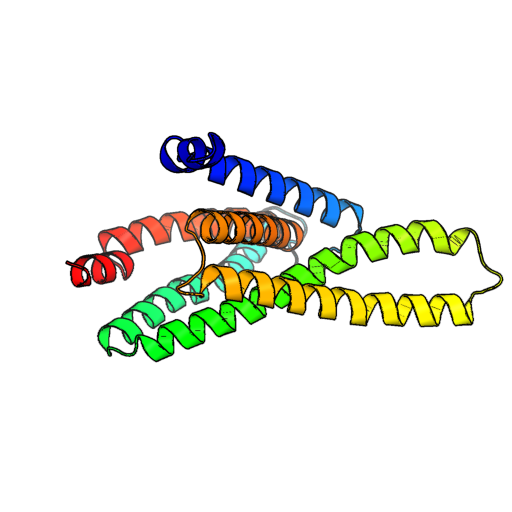B-factors mark the rigid, well-ordered core.

mmCIF coordinates. The mmCIF block holds the 3D Cartesian coordinates of each backbone atom (N, Cα, C, O) in ångströms. mmCIF is the PDB's canonical archive format — a tagged-loop text representation of the atomic model.

InterPro / GO / CATH / organism. Functional annotations link the protein to curated databases. InterPro entries identify conserved domains and families by matching the sequence against member-database signatures (Pfam, PROSITE, CDD, …). Gene Ontology (GO) terms describe molecular function, biological process, and cellular component in a controlled vocabulary. CATH places the structure in a hierarchical fold classification (Class/Architecture/Topology/Homologous-superfamily). The organism is the source species.

Rendered structure images. Structure images are PyMOL renders from six orthogonal camera directions. Cartoon representation draws helices as coils and strands as arrows; sticks shows the backbone as bonds; surface shows the solvent-excluded envelope. Rainbow coloring maps sequence position to hue (blue→red, N→C); chain coloring assigns a distinct color per polypeptide.

Sequence. This is the polypeptide sequence — one letter per residue, N-terminus first. Length ranges from a few dozen residues for small domains to over a thousand for large multi-domain proteins.

Secondary structure (8-state, DSSP). The SS8 string is DSSP's per-residue secondary-structure call. α-helix (H) means an i→i+4 H-bond ladder; β-strand (E) means the residue participates in a β-sheet; 3₁₀ (G) and π (I) are tighter and wider helices; T/S are turns/bends; '-' is loop.

Nearest PDB structures. Structural nearest neighbors (via Foldseek easy-search vs the PDB). Reported per hit: target PDB id, E-value, and alignment TM-score. A TM-score above ~0.5 is the conventional threshold for 'same fold'.